Protein AF-A0A9D5EMH1-F1 (afdb_monomer_lite)

Radius of gyration: 30.02 Å; chains: 1; bounding box: 62×90×75 Å

Sequence (198 aa):
MNAMTEPSSETLSRPNTSEREAALEDRIRKLESALAERPVASSDEDAMTDRVIAKLSALAGSGRSAADRVLVLASDDSRYPVPPLPQGAVINPPTQPIDPSQRRWFFTQFWSEIQLAFRMYFDPHYRVSRTTQFAIPGIALLLVFDYFFFSWVSIAFVSPIVERLLAVCLGVLGYKLIVRELGRYRDVLEYLARYGPR

Structure (mmCIF, N/CA/C/O backbone):
data_AF-A0A9D5EMH1-F1
#
_entry.id   AF-A0A9D5EMH1-F1
#
loop_
_atom_site.group_PDB
_atom_site.id
_atom_site.type_symbol
_atom_site.label_atom_id
_atom_site.label_alt_id
_atom_site.label_comp_id
_atom_site.label_asym_id
_atom_site.label_entity_id
_atom_site.label_seq_id
_atom_site.pdbx_PDB_ins_code
_atom_site.Cartn_x
_atom_site.Cartn_y
_atom_site.Cartn_z
_atom_site.occupancy
_atom_site.B_iso_or_equiv
_atom_site.auth_seq_id
_atom_site.auth_comp_id
_atom_site.auth_asym_id
_atom_site.auth_atom_id
_atom_site.pdbx_PDB_model_num
ATOM 1 N N . MET A 1 1 ? -0.012 -67.248 47.797 1.00 44.75 1 MET A N 1
ATOM 2 C CA . MET A 1 1 ? -0.199 -67.523 46.357 1.00 44.75 1 MET A CA 1
ATOM 3 C C . MET A 1 1 ?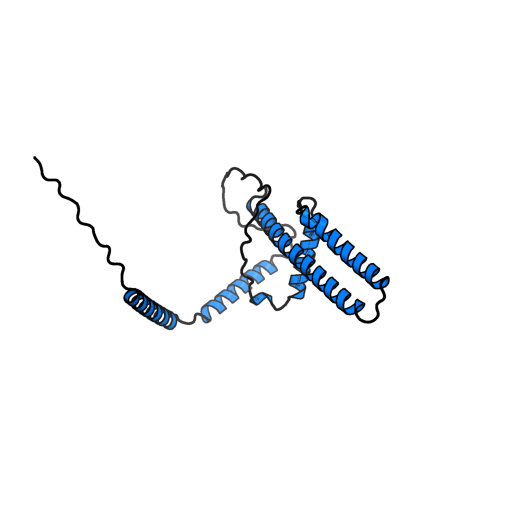 -1.577 -66.998 45.981 1.00 44.75 1 MET A C 1
ATOM 5 O O . MET A 1 1 ? -2.541 -67.725 46.144 1.00 44.75 1 MET A O 1
ATOM 9 N N . ASN A 1 2 ? -1.674 -65.722 45.592 1.00 48.62 2 ASN A N 1
ATOM 10 C CA . ASN A 1 2 ? -2.925 -65.095 45.155 1.00 48.62 2 ASN A CA 1
ATOM 11 C C . ASN A 1 2 ? -2.777 -64.691 43.689 1.00 48.62 2 ASN A C 1
ATOM 13 O O . ASN A 1 2 ? -1.753 -64.129 43.304 1.00 48.62 2 ASN A O 1
ATOM 17 N N . ALA A 1 3 ? -3.780 -65.067 42.900 1.00 54.62 3 ALA A N 1
ATOM 18 C CA . ALA A 1 3 ? -3.822 -64.961 41.454 1.00 54.62 3 ALA A CA 1
ATOM 19 C C . ALA A 1 3 ? -3.858 -63.498 40.986 1.00 54.62 3 ALA A C 1
ATOM 21 O O . ALA A 1 3 ? -4.637 -62.687 41.482 1.00 54.62 3 ALA A O 1
ATOM 22 N N . MET A 1 4 ? -2.990 -63.204 40.023 1.00 59.22 4 MET A N 1
ATOM 23 C CA . MET A 1 4 ? -2.871 -61.953 39.287 1.00 59.22 4 MET A CA 1
ATOM 24 C C . MET A 1 4 ? -3.861 -62.011 38.115 1.00 59.22 4 MET A C 1
ATOM 26 O O . MET A 1 4 ? -3.632 -62.741 37.154 1.00 59.22 4 MET A O 1
ATOM 30 N N . THR A 1 5 ? -4.989 -61.313 38.218 1.00 63.28 5 THR A N 1
ATOM 31 C CA . THR A 1 5 ? -5.968 -61.170 37.131 1.00 63.28 5 THR A CA 1
ATOM 32 C C . THR A 1 5 ? -5.576 -59.976 36.263 1.00 63.28 5 THR A C 1
ATOM 34 O O . THR A 1 5 ? -5.617 -58.833 36.716 1.00 63.28 5 THR A O 1
ATOM 37 N N . GLU A 1 6 ? -5.168 -60.246 35.024 1.00 53.56 6 GLU A N 1
ATOM 38 C CA . GLU A 1 6 ? -4.931 -59.231 33.993 1.00 53.56 6 GLU A CA 1
ATOM 39 C C . GLU A 1 6 ? -6.253 -58.567 33.557 1.00 53.56 6 GLU A C 1
ATOM 41 O O . GLU A 1 6 ? -7.249 -59.269 33.357 1.00 53.56 6 GLU A O 1
ATOM 46 N N . PRO A 1 7 ? -6.296 -57.234 33.372 1.00 64.81 7 PRO A N 1
ATOM 47 C CA . PRO A 1 7 ? -7.428 -56.573 32.742 1.00 64.81 7 PRO A CA 1
ATOM 48 C C . PRO A 1 7 ? -7.365 -56.725 31.215 1.00 64.81 7 PRO A C 1
ATOM 50 O O . PRO A 1 7 ? -6.427 -56.276 30.552 1.00 64.81 7 PRO A O 1
ATOM 53 N N . SER A 1 8 ? -8.408 -57.358 30.681 1.00 59.66 8 SER A N 1
ATOM 54 C CA . SER A 1 8 ? -8.708 -57.530 29.263 1.00 59.66 8 SER A CA 1
ATOM 55 C C . SER A 1 8 ? -8.600 -56.229 28.469 1.00 59.66 8 SER A C 1
ATOM 57 O O . SER A 1 8 ? -9.135 -55.187 28.843 1.00 59.66 8 SER A O 1
ATOM 59 N N . SER A 1 9 ? -7.932 -56.321 27.326 1.00 57.16 9 SER A N 1
ATOM 60 C CA . SER A 1 9 ? -7.720 -55.241 26.372 1.00 57.16 9 SER A CA 1
ATOM 61 C C . SER A 1 9 ? -9.027 -54.927 25.628 1.00 57.16 9 SER A C 1
ATOM 63 O O . SER A 1 9 ? -9.401 -55.635 24.692 1.00 57.16 9 SER A O 1
ATOM 65 N N . GLU A 1 10 ? -9.730 -53.864 26.028 1.00 53.84 10 GLU A N 1
ATOM 66 C CA . GLU A 1 10 ? -10.853 -53.293 25.272 1.00 53.84 10 GLU A CA 1
ATOM 67 C C . GLU A 1 10 ? -10.357 -52.799 23.908 1.00 53.84 10 GLU A C 1
ATOM 69 O O . GLU A 1 10 ? -9.747 -51.738 23.755 1.00 53.84 10 GLU A O 1
ATOM 74 N N . THR A 1 11 ? -10.597 -53.614 22.887 1.00 54.59 11 THR A N 1
ATOM 75 C CA . THR A 1 11 ? -10.338 -53.280 21.491 1.00 54.59 11 THR A CA 1
ATOM 76 C C . THR A 1 11 ? -11.425 -52.302 21.048 1.00 54.59 11 THR A C 1
ATOM 78 O O . THR A 1 11 ? -12.513 -52.694 20.631 1.00 54.59 11 THR A O 1
ATOM 81 N N . LEU A 1 12 ? -11.143 -51.007 21.203 1.00 57.28 12 LEU A N 1
ATOM 82 C CA . LEU A 1 12 ? -11.966 -49.892 20.734 1.00 57.28 12 LEU A CA 1
ATOM 83 C C . LEU A 1 12 ? -12.162 -50.029 19.214 1.00 57.28 12 LEU A C 1
ATOM 85 O O . LEU A 1 12 ? -11.307 -49.639 18.416 1.00 57.28 12 LEU A O 1
ATOM 89 N N . SER A 1 13 ? -13.278 -50.648 18.824 1.00 58.50 13 SER A N 1
ATOM 90 C CA . SER A 1 13 ? -13.694 -50.810 17.432 1.00 58.50 13 SER A CA 1
ATOM 91 C C . SER A 1 13 ? -13.866 -49.429 16.819 1.00 58.50 13 SER A C 1
ATOM 93 O O . SER A 1 13 ? -14.794 -48.684 17.128 1.00 58.50 13 SER A O 1
ATOM 95 N N . ARG A 1 14 ? -12.897 -49.056 15.987 1.00 62.50 14 ARG A N 1
ATOM 96 C CA . ARG A 1 14 ? -12.904 -47.816 15.222 1.00 62.50 14 ARG A CA 1
ATOM 97 C C . ARG A 1 14 ? -14.092 -47.916 14.250 1.00 62.50 14 ARG A C 1
ATOM 99 O O . ARG A 1 14 ? -14.083 -48.838 13.439 1.00 62.50 14 ARG A O 1
ATOM 106 N N . PRO A 1 15 ? -15.107 -47.038 14.332 1.00 66.19 15 PRO A N 1
ATOM 107 C CA . PRO A 1 15 ? -16.272 -47.127 13.456 1.00 66.19 15 PRO A CA 1
ATOM 108 C C . PRO A 1 15 ? -15.816 -47.034 12.001 1.00 66.19 15 PRO A C 1
ATOM 110 O O . PRO A 1 15 ? -14.984 -46.178 11.665 1.00 66.19 15 PRO A O 1
ATOM 113 N N . ASN A 1 16 ? -16.318 -47.954 11.177 1.00 80.00 16 ASN A N 1
ATOM 114 C CA . ASN A 1 16 ? -15.930 -48.094 9.778 1.00 80.00 16 ASN A CA 1
ATOM 115 C C . ASN A 1 16 ? -16.198 -46.777 9.038 1.00 80.00 16 ASN A C 1
ATOM 117 O O . ASN A 1 16 ? -17.179 -46.082 9.299 1.00 80.00 16 ASN A O 1
ATOM 121 N N . THR A 1 17 ? -15.309 -46.398 8.120 1.00 80.25 17 THR A N 1
ATOM 122 C CA . THR A 1 17 ? -15.411 -45.130 7.375 1.00 80.25 17 THR A CA 1
ATOM 123 C C . THR A 1 17 ? -16.740 -44.999 6.627 1.00 80.25 17 THR A C 1
ATOM 125 O O . THR A 1 17 ? -17.282 -43.901 6.561 1.00 80.25 17 THR A O 1
ATOM 128 N N . SER A 1 18 ? -17.316 -46.121 6.190 1.00 80.44 18 SER A N 1
ATOM 129 C CA . SER A 1 18 ? -18.635 -46.198 5.555 1.00 80.44 18 SER A CA 1
ATOM 130 C C . SER A 1 18 ? -19.790 -45.761 6.465 1.00 80.44 18 SER A C 1
ATOM 132 O O . SER A 1 18 ? -20.723 -45.111 6.008 1.00 80.44 18 SER A O 1
ATOM 134 N N . GLU A 1 19 ? -19.733 -46.054 7.768 1.00 85.44 19 GLU A N 1
ATOM 135 C CA . GLU A 1 19 ? -20.771 -45.631 8.722 1.00 85.44 19 GLU A CA 1
ATOM 136 C C . GLU A 1 19 ? -20.721 -44.120 8.970 1.00 85.44 19 GLU A C 1
ATOM 138 O O . GLU A 1 19 ? -21.747 -43.473 9.181 1.00 85.44 19 GLU A O 1
ATOM 143 N N . ARG A 1 20 ? -19.519 -43.535 8.913 1.00 82.94 20 ARG A N 1
ATOM 144 C CA . ARG A 1 20 ? -19.334 -42.083 9.035 1.00 82.94 20 ARG A CA 1
ATOM 145 C C . ARG A 1 20 ? -19.848 -41.344 7.807 1.00 82.94 20 ARG A C 1
ATOM 147 O O . ARG A 1 20 ? -20.424 -40.272 7.965 1.00 82.94 20 ARG A O 1
ATOM 154 N N . GLU A 1 21 ? -19.643 -41.907 6.622 1.00 89.88 21 GLU A N 1
ATOM 155 C CA . GLU A 1 21 ? -20.165 -41.362 5.367 1.00 89.88 21 GLU A CA 1
ATOM 156 C C . GLU A 1 21 ? -21.697 -41.374 5.369 1.00 89.88 21 GLU A C 1
ATOM 158 O O . GLU A 1 21 ? -22.305 -40.320 5.192 1.00 89.88 21 GLU A O 1
ATOM 163 N N . ALA A 1 22 ? -22.320 -42.499 5.738 1.00 91.88 22 ALA A N 1
ATOM 164 C CA . ALA A 1 22 ? -23.777 -42.587 5.866 1.00 91.88 22 ALA A CA 1
ATOM 165 C C . ALA A 1 22 ? -24.345 -41.582 6.894 1.00 91.88 22 ALA A C 1
ATOM 167 O O . ALA A 1 22 ? -25.328 -40.890 6.630 1.00 91.88 22 ALA A O 1
ATOM 168 N N . ALA A 1 23 ? -23.685 -41.418 8.047 1.00 89.81 23 ALA A N 1
ATOM 169 C CA . ALA A 1 23 ? -24.108 -40.453 9.065 1.00 89.81 23 ALA A CA 1
ATOM 170 C C . ALA A 1 23 ? -23.974 -38.982 8.615 1.00 89.81 23 ALA A C 1
ATOM 172 O O . ALA A 1 23 ? -24.688 -38.105 9.117 1.00 89.81 23 ALA A O 1
ATOM 173 N N . LEU A 1 24 ? -23.045 -38.684 7.701 1.00 89.12 24 LEU A N 1
ATOM 174 C CA . LEU A 1 24 ? -22.894 -37.354 7.111 1.00 89.12 24 LEU A CA 1
ATOM 175 C C . LEU A 1 24 ? -23.974 -37.086 6.063 1.00 89.12 24 LEU A C 1
ATOM 177 O O . LEU A 1 24 ? -24.535 -35.992 6.066 1.00 89.12 24 LEU A O 1
ATOM 181 N N . GLU A 1 25 ? -24.310 -38.072 5.233 1.00 94.06 25 GLU A N 1
ATOM 182 C CA . GLU A 1 25 ? -25.391 -37.961 4.248 1.00 94.06 25 GLU A CA 1
ATOM 183 C C . GLU A 1 25 ? -26.744 -37.693 4.918 1.00 94.06 25 GLU A C 1
ATOM 185 O O . GLU A 1 25 ? -27.464 -36.775 4.517 1.00 94.06 25 GLU A O 1
ATOM 190 N N . ASP A 1 26 ? -27.046 -38.397 6.012 1.00 94.31 26 ASP A N 1
ATOM 191 C CA . ASP A 1 26 ? -28.266 -38.163 6.792 1.00 94.31 26 ASP A CA 1
ATOM 192 C C . ASP A 1 26 ? -28.304 -36.757 7.406 1.00 94.31 26 ASP A C 1
ATOM 194 O O . ASP A 1 26 ? -29.347 -36.094 7.433 1.00 94.31 26 ASP A O 1
ATOM 198 N N . ARG A 1 27 ? -27.155 -36.257 7.879 1.00 91.94 27 ARG A N 1
ATOM 199 C CA . ARG A 1 27 ? -27.042 -34.888 8.400 1.00 91.94 27 ARG A CA 1
ATOM 200 C C . ARG A 1 27 ? -27.225 -33.841 7.311 1.00 91.94 27 ARG A C 1
ATOM 202 O O . ARG A 1 27 ? -27.895 -32.845 7.570 1.00 91.94 27 ARG A O 1
ATOM 209 N N . ILE A 1 28 ? -26.661 -34.056 6.125 1.00 94.25 28 ILE A N 1
ATOM 210 C CA . ILE A 1 28 ? -26.829 -33.154 4.980 1.00 94.25 28 ILE A CA 1
ATOM 211 C C . ILE A 1 28 ? -28.301 -33.114 4.584 1.00 94.25 28 ILE A C 1
ATOM 213 O O . ILE A 1 28 ? -28.879 -32.033 4.545 1.00 94.25 28 ILE A O 1
ATOM 217 N N . ARG A 1 29 ? -28.944 -34.275 4.426 1.00 94.25 29 ARG A N 1
ATOM 218 C CA . ARG A 1 29 ? -30.362 -34.353 4.058 1.00 94.25 29 ARG A CA 1
ATOM 219 C C . ARG A 1 29 ? -31.266 -33.673 5.095 1.00 94.25 29 ARG A C 1
ATOM 221 O O . ARG A 1 29 ? -32.221 -32.994 4.727 1.00 94.25 29 ARG A O 1
ATOM 228 N N . LYS A 1 30 ? -30.932 -33.781 6.387 1.00 94.31 30 LYS A N 1
ATOM 229 C CA . LYS A 1 30 ? -31.640 -33.081 7.474 1.00 94.31 30 LYS A CA 1
ATOM 230 C C . LYS A 1 30 ? -31.420 -31.563 7.460 1.00 94.31 30 LYS A C 1
ATOM 232 O O . LYS A 1 30 ? -32.321 -30.808 7.817 1.00 94.31 30 LYS A O 1
ATOM 237 N N . LEU A 1 31 ? -30.228 -31.102 7.084 1.00 91.88 31 LEU A N 1
ATOM 238 C CA . LEU A 1 31 ? -29.939 -29.673 6.946 1.00 91.88 31 LEU A CA 1
ATOM 239 C C . LEU A 1 31 ? -30.613 -29.084 5.709 1.00 91.88 31 LEU A C 1
ATOM 241 O O . LEU A 1 31 ? -31.144 -27.983 5.788 1.00 91.88 31 LEU A O 1
ATOM 245 N N . GLU A 1 32 ? -30.653 -29.823 4.603 1.00 92.62 32 GLU A N 1
ATOM 246 C CA . GLU A 1 32 ? -31.377 -29.429 3.395 1.00 92.62 32 GLU A CA 1
ATOM 247 C C . GLU A 1 32 ? -32.880 -29.325 3.658 1.00 92.62 32 GLU A C 1
ATOM 249 O O . GLU A 1 32 ? -33.491 -28.325 3.281 1.00 92.62 32 GLU A O 1
ATOM 254 N N . SER A 1 33 ? -33.471 -30.286 4.379 1.00 94.19 33 SER A N 1
ATOM 255 C CA . SER A 1 33 ? -34.887 -30.207 4.754 1.00 94.19 33 SER A CA 1
ATOM 256 C C . SER A 1 33 ? -35.166 -29.031 5.695 1.00 94.19 33 SER A C 1
ATOM 258 O O . SER A 1 33 ? -36.128 -28.297 5.488 1.00 94.19 33 SER A O 1
ATOM 260 N N . ALA A 1 34 ? -34.297 -28.793 6.684 1.00 86.00 34 ALA A N 1
ATOM 261 C CA . ALA A 1 34 ? -34.427 -27.652 7.593 1.00 86.00 34 ALA A CA 1
ATOM 262 C C . ALA A 1 34 ? -34.226 -26.299 6.884 1.00 86.00 34 ALA A C 1
ATOM 264 O O . ALA A 1 34 ? -34.812 -25.295 7.287 1.00 86.00 34 ALA A O 1
ATOM 265 N N . LEU A 1 35 ? -33.406 -26.256 5.829 1.00 83.69 35 LEU A N 1
ATOM 266 C CA . LEU A 1 35 ? -33.197 -25.058 5.019 1.00 83.69 35 LEU A CA 1
ATOM 267 C C . LEU A 1 35 ? -34.387 -24.794 4.089 1.00 83.69 35 LEU A C 1
ATOM 269 O O . LEU A 1 35 ? -34.768 -23.640 3.924 1.00 83.69 35 LEU A O 1
ATOM 273 N N . ALA A 1 36 ? -34.992 -25.843 3.526 1.00 87.94 36 ALA A N 1
ATOM 274 C CA . ALA A 1 36 ? -36.193 -25.737 2.699 1.00 87.94 36 ALA A CA 1
ATOM 275 C C . ALA A 1 36 ? -37.426 -25.288 3.504 1.00 87.94 36 ALA A C 1
ATOM 277 O O . ALA A 1 36 ? -38.265 -24.555 2.987 1.00 87.94 36 ALA A O 1
ATOM 278 N N . GLU A 1 37 ? -37.521 -25.688 4.775 1.00 84.69 37 GLU A N 1
ATOM 279 C CA . GLU A 1 37 ? -38.581 -25.237 5.686 1.00 84.69 37 GLU A CA 1
ATOM 280 C C . GLU A 1 37 ? -38.352 -23.830 6.242 1.00 84.69 37 GLU A C 1
ATOM 282 O O . GLU A 1 37 ? -39.276 -23.248 6.809 1.00 84.69 37 GLU A O 1
ATOM 287 N N . ARG A 1 38 ? -37.152 -23.252 6.089 1.00 66.06 38 ARG A N 1
ATOM 288 C CA . ARG A 1 38 ? -36.885 -21.886 6.538 1.00 66.06 38 ARG A CA 1
ATOM 289 C C . ARG A 1 38 ? -37.563 -20.913 5.562 1.00 66.06 38 ARG A C 1
ATOM 291 O O . ARG A 1 38 ? -37.081 -20.767 4.439 1.00 66.06 38 ARG A O 1
ATOM 298 N N . PRO A 1 39 ? -38.652 -20.221 5.953 1.00 68.50 39 PRO A N 1
ATOM 299 C CA . PRO A 1 39 ? -39.273 -19.236 5.080 1.00 68.50 39 PRO A CA 1
ATOM 300 C C . PRO A 1 39 ? -38.240 -18.157 4.741 1.00 68.50 39 PRO A C 1
ATOM 302 O O . PRO A 1 39 ? -37.553 -17.644 5.627 1.00 68.50 39 PRO A O 1
ATOM 305 N N . VAL A 1 40 ? -38.103 -17.850 3.449 1.00 60.38 40 VAL A N 1
ATOM 306 C CA . VAL A 1 40 ? -37.223 -16.792 2.941 1.00 60.38 40 VAL A CA 1
ATOM 307 C C . VAL A 1 40 ? -37.686 -15.476 3.565 1.00 60.38 40 VAL A C 1
ATOM 309 O O . VAL A 1 40 ? -38.711 -14.919 3.181 1.00 60.38 40 VAL A O 1
ATOM 312 N N . ALA A 1 41 ? -36.960 -15.016 4.582 1.00 57.38 41 ALA A N 1
ATOM 313 C CA . ALA A 1 41 ? -37.289 -13.860 5.411 1.00 57.38 41 ALA A CA 1
ATOM 314 C C . ALA A 1 41 ? -37.019 -12.520 4.698 1.00 57.38 41 ALA A C 1
ATOM 316 O O . ALA A 1 41 ? -36.520 -11.582 5.310 1.00 57.38 41 ALA A O 1
ATOM 317 N N . SER A 1 42 ? -37.353 -12.406 3.410 1.00 58.28 42 SER A N 1
ATOM 318 C CA . SER A 1 42 ? -37.152 -11.166 2.649 1.00 58.28 42 SER A CA 1
ATOM 319 C C . SER A 1 42 ? -38.003 -10.012 3.192 1.00 58.28 42 SER A C 1
ATOM 321 O O . SER A 1 42 ? -37.592 -8.864 3.130 1.00 58.28 42 SER A O 1
ATOM 323 N N . SER A 1 43 ? -39.161 -10.307 3.794 1.00 59.44 43 SER A N 1
ATOM 324 C CA . SER A 1 43 ? -40.052 -9.275 4.348 1.00 59.44 43 SER A CA 1
ATOM 325 C C . SER A 1 43 ? -39.563 -8.662 5.666 1.00 59.44 43 SER A C 1
ATOM 327 O O . SER A 1 43 ? -40.021 -7.575 6.016 1.00 59.44 43 SER A O 1
ATOM 329 N N . ASP A 1 44 ? -38.696 -9.344 6.419 1.00 65.75 44 ASP A N 1
ATOM 330 C CA . ASP A 1 44 ? -38.203 -8.837 7.711 1.00 65.75 44 ASP A CA 1
ATOM 331 C C . ASP A 1 44 ? -36.920 -8.008 7.523 1.00 65.75 44 ASP A C 1
ATOM 333 O O . ASP A 1 44 ? -36.675 -7.040 8.246 1.00 65.75 44 ASP A O 1
ATOM 337 N N . GLU A 1 45 ? -36.142 -8.320 6.481 1.00 71.88 45 GLU A N 1
ATOM 338 C CA . GLU A 1 45 ? -34.981 -7.526 6.072 1.00 71.88 45 GLU A CA 1
ATOM 339 C C . GLU A 1 45 ? -35.393 -6.122 5.615 1.00 71.88 45 GLU A C 1
ATOM 341 O O . GLU A 1 45 ? -34.806 -5.144 6.082 1.00 71.88 45 GLU A O 1
ATOM 346 N N . ASP A 1 46 ? -36.456 -6.000 4.812 1.00 75.75 46 ASP A N 1
ATOM 347 C CA . ASP A 1 46 ? -36.969 -4.700 4.362 1.00 75.75 46 ASP A CA 1
ATOM 348 C C . ASP A 1 46 ? -37.403 -3.829 5.560 1.00 75.75 46 ASP A C 1
ATOM 350 O O . ASP A 1 46 ? -36.963 -2.685 5.711 1.00 75.75 46 ASP A O 1
ATOM 354 N N . ALA A 1 47 ? -38.147 -4.401 6.512 1.00 77.12 47 ALA A N 1
ATOM 355 C CA . ALA A 1 47 ? -38.569 -3.696 7.725 1.00 77.12 47 ALA A CA 1
ATOM 356 C C . ALA A 1 47 ? -37.385 -3.288 8.628 1.00 77.12 47 ALA A C 1
ATOM 358 O O . ALA A 1 47 ? -37.422 -2.255 9.314 1.00 77.12 47 ALA A O 1
ATOM 359 N N . MET A 1 48 ? -36.313 -4.084 8.639 1.00 73.56 48 MET A N 1
ATOM 360 C CA . MET A 1 48 ? -35.088 -3.766 9.366 1.00 73.56 48 MET A CA 1
ATOM 361 C C . MET A 1 48 ? -34.298 -2.652 8.672 1.00 73.56 48 MET A C 1
ATOM 363 O O . MET A 1 48 ? -33.811 -1.745 9.355 1.00 73.56 48 MET A O 1
ATOM 367 N N . THR A 1 49 ? -34.224 -2.662 7.337 1.00 82.00 49 THR A N 1
ATOM 368 C CA . THR A 1 49 ? -33.584 -1.585 6.570 1.00 82.00 49 THR A CA 1
ATOM 369 C C . THR A 1 49 ? -34.295 -0.255 6.770 1.00 82.00 49 THR A C 1
ATOM 371 O O . THR A 1 49 ? -33.628 0.739 7.065 1.00 82.00 49 THR A O 1
ATOM 374 N N . ASP A 1 50 ? -35.627 -0.241 6.770 1.00 84.44 50 ASP A N 1
ATOM 375 C CA . ASP A 1 50 ? -36.408 0.969 7.023 1.00 84.44 50 ASP A CA 1
ATOM 376 C C . ASP A 1 50 ? -36.162 1.531 8.429 1.00 84.44 50 ASP A C 1
ATOM 378 O O . ASP A 1 50 ? -35.997 2.741 8.603 1.00 84.44 50 ASP A O 1
ATOM 382 N N . ARG A 1 51 ? -36.033 0.672 9.451 1.00 80.94 51 ARG A N 1
ATOM 383 C CA . ARG A 1 51 ? -35.666 1.113 10.811 1.00 80.94 51 ARG A CA 1
ATOM 384 C C . ARG A 1 51 ? -34.260 1.693 10.891 1.00 80.94 51 ARG A C 1
ATOM 386 O O . ARG A 1 51 ? -34.047 2.653 11.634 1.00 80.94 51 ARG A O 1
ATOM 393 N N . VAL A 1 52 ? -33.298 1.120 10.170 1.00 80.56 52 VAL A N 1
ATOM 394 C CA . VAL A 1 52 ? -31.917 1.622 10.149 1.00 80.56 52 VAL A CA 1
ATOM 395 C C . VAL A 1 52 ? -31.854 2.961 9.422 1.00 80.56 52 VAL A C 1
ATOM 397 O O . VAL A 1 52 ? -31.255 3.900 9.943 1.00 80.56 52 VAL A O 1
ATOM 400 N N . ILE A 1 53 ? -32.536 3.090 8.283 1.00 86.56 53 ILE A N 1
ATOM 401 C CA . ILE A 1 53 ? -32.632 4.345 7.531 1.00 86.56 53 ILE A CA 1
ATOM 402 C C . ILE A 1 53 ? -33.323 5.419 8.377 1.00 86.56 53 ILE A C 1
ATOM 404 O O . ILE A 1 53 ? -32.818 6.538 8.462 1.00 86.56 53 ILE A O 1
ATOM 408 N N . ALA A 1 54 ? -34.414 5.081 9.069 1.00 86.62 54 ALA A N 1
ATOM 409 C CA . ALA A 1 54 ? -35.107 5.993 9.979 1.00 86.62 54 ALA A CA 1
ATOM 410 C C . ALA A 1 54 ? -34.227 6.427 11.166 1.00 86.62 54 ALA A C 1
ATOM 412 O O . ALA A 1 54 ? -34.237 7.594 11.556 1.00 86.62 54 ALA A O 1
ATOM 413 N N . LYS A 1 55 ? -33.415 5.522 11.730 1.00 79.25 55 LYS A N 1
ATOM 414 C CA . LYS A 1 55 ? -32.446 5.887 12.776 1.00 79.25 55 LYS A CA 1
ATOM 415 C C . LYS A 1 55 ? -31.335 6.785 12.240 1.00 79.25 55 LYS A C 1
ATOM 417 O O . LYS A 1 55 ? -30.982 7.757 12.900 1.00 79.25 55 LYS A O 1
ATOM 422 N N . LEU A 1 56 ? -30.786 6.482 11.066 1.00 80.12 56 LEU A N 1
ATOM 423 C CA . LEU A 1 56 ? -29.712 7.270 10.461 1.00 80.12 56 LEU A CA 1
ATOM 424 C C . LEU A 1 56 ? -30.190 8.666 10.058 1.00 80.12 56 LEU A C 1
ATOM 426 O O . LEU A 1 56 ? -29.470 9.634 10.285 1.00 80.12 56 LEU A O 1
ATOM 430 N N . SER A 1 57 ? -31.406 8.795 9.525 1.00 77.00 57 SER A N 1
ATOM 431 C CA . SER A 1 57 ? -31.994 10.095 9.191 1.00 77.00 57 SER A CA 1
ATOM 432 C C . SER A 1 57 ? -32.315 10.917 10.443 1.00 77.00 57 SER A C 1
ATOM 434 O O . SER A 1 57 ? -32.037 12.117 10.463 1.00 77.00 57 SER A O 1
ATOM 436 N N . ALA A 1 58 ? -32.783 10.278 11.521 1.00 77.25 58 ALA A N 1
ATOM 437 C CA . ALA A 1 58 ? -32.958 10.931 12.818 1.00 77.25 58 ALA A CA 1
ATOM 438 C C . ALA A 1 58 ? -31.620 11.418 13.411 1.00 77.25 58 ALA A C 1
ATOM 440 O O . ALA A 1 58 ? -31.532 12.551 13.881 1.00 77.25 58 ALA A O 1
ATOM 441 N N . LEU A 1 59 ? -30.554 10.612 13.330 1.00 70.94 59 LEU A N 1
ATOM 442 C CA . LEU A 1 59 ? -29.213 11.006 13.783 1.00 70.94 59 LEU A CA 1
ATOM 443 C C . LEU A 1 59 ? -28.584 12.103 12.907 1.00 70.94 59 LEU A C 1
ATOM 445 O O . LEU A 1 59 ? -27.937 13.008 13.432 1.00 70.94 59 LEU A O 1
ATOM 449 N N . ALA A 1 60 ? -28.792 12.060 11.590 1.00 71.31 60 ALA A N 1
ATOM 450 C CA . ALA A 1 60 ? -28.278 13.067 10.663 1.00 71.31 60 ALA A CA 1
ATOM 451 C C . ALA A 1 60 ? -28.987 14.424 10.823 1.00 71.31 60 ALA A C 1
ATOM 453 O O . ALA A 1 60 ? -28.342 15.470 10.723 1.00 71.31 60 ALA A O 1
ATOM 454 N N . GLY A 1 61 ? -30.290 14.424 11.131 1.00 57.81 61 GLY A N 1
ATOM 455 C CA . GLY A 1 61 ? -31.063 15.638 11.416 1.00 57.81 61 GLY A CA 1
ATOM 456 C C . GLY A 1 61 ? -30.621 16.366 12.691 1.00 57.81 61 GLY A C 1
ATOM 457 O O . GLY A 1 61 ? -30.686 17.592 12.754 1.00 57.81 61 GLY A O 1
ATOM 458 N N . SER A 1 62 ? -30.096 15.641 13.683 1.00 55.97 62 SER A N 1
ATOM 459 C CA . SER A 1 62 ? -29.567 16.222 14.927 1.00 55.97 62 SER A CA 1
ATOM 460 C C . SER A 1 62 ? -28.108 16.708 14.834 1.00 55.97 62 SER A C 1
ATOM 462 O O . SER A 1 62 ? -27.608 17.321 15.775 1.00 55.97 62 SER A O 1
ATOM 464 N N . GLY A 1 63 ? -27.413 16.475 13.714 1.00 48.16 63 GLY A N 1
ATOM 465 C CA . GLY A 1 63 ? -25.954 16.607 13.602 1.00 48.16 63 GLY A CA 1
ATOM 466 C C . GLY A 1 63 ? -25.397 17.914 13.027 1.00 48.16 63 GLY A C 1
ATOM 467 O O . GLY A 1 63 ? -24.216 17.951 12.693 1.00 48.16 63 GLY A O 1
ATOM 468 N N . ARG A 1 64 ? -26.187 18.988 12.877 1.00 46.19 64 ARG A N 1
ATOM 469 C CA . ARG A 1 64 ? -25.691 20.256 12.288 1.00 46.19 64 ARG A CA 1
ATOM 470 C C . ARG A 1 64 ? -25.387 21.376 13.289 1.00 46.19 64 ARG A C 1
ATOM 472 O O . ARG A 1 64 ? -25.001 22.456 12.862 1.00 46.19 64 ARG A O 1
ATOM 479 N N . SER A 1 65 ? -25.500 21.118 14.597 1.00 45.16 65 SER A N 1
ATOM 480 C CA . SER A 1 65 ? -25.213 22.114 15.649 1.00 45.16 65 SER A CA 1
ATOM 481 C C . SER A 1 65 ? -24.211 21.655 16.723 1.00 45.16 65 SER A C 1
ATOM 483 O O . SER A 1 65 ? -24.124 22.278 17.779 1.00 45.16 65 SER A O 1
ATOM 485 N N . ALA A 1 66 ? -23.440 20.593 16.479 1.00 44.88 66 ALA A N 1
ATOM 486 C CA . ALA A 1 66 ? -22.397 20.147 17.400 1.00 44.88 66 ALA A CA 1
ATOM 487 C C . ALA A 1 66 ? -21.248 19.493 16.625 1.00 44.88 66 ALA A C 1
ATOM 489 O O . ALA A 1 66 ? -21.141 18.272 16.529 1.00 44.88 66 ALA A O 1
ATOM 490 N N . ALA A 1 67 ? -20.359 20.322 16.079 1.00 43.78 67 ALA A N 1
ATOM 491 C CA . ALA A 1 67 ? -18.959 19.928 16.096 1.00 43.78 67 ALA A CA 1
ATOM 492 C C . ALA A 1 67 ? -18.615 19.576 17.557 1.00 43.78 67 ALA A C 1
ATOM 494 O O . ALA A 1 67 ? -19.003 20.327 18.449 1.00 43.78 67 ALA A O 1
ATOM 495 N N . ASP A 1 68 ? -17.933 18.451 17.783 1.00 43.94 68 ASP A N 1
ATOM 496 C CA . ASP A 1 68 ? -17.288 18.093 19.060 1.00 43.94 68 ASP A CA 1
ATOM 497 C C . ASP A 1 68 ? -18.003 17.155 20.063 1.00 43.94 68 ASP A C 1
ATOM 499 O O . ASP A 1 68 ? -17.694 17.182 21.250 1.00 43.94 68 ASP A O 1
ATOM 503 N N . ARG A 1 69 ? -18.899 16.241 19.649 1.00 37.84 69 ARG A N 1
ATOM 504 C CA . ARG A 1 69 ? -19.269 15.103 20.530 1.00 37.84 69 ARG A CA 1
ATOM 505 C C . ARG A 1 69 ? -19.386 13.763 19.812 1.00 37.84 69 ARG A C 1
ATOM 507 O O . ARG A 1 69 ? -20.439 13.369 19.321 1.00 37.84 69 ARG A O 1
ATOM 514 N N . VAL A 1 70 ? -18.280 13.027 19.855 1.00 44.91 70 VAL A N 1
ATOM 515 C CA . VAL A 1 70 ? -18.219 11.572 19.694 1.00 44.91 70 VAL A CA 1
ATOM 516 C C . VAL A 1 70 ? -18.923 10.935 20.901 1.00 44.91 70 VAL A C 1
ATOM 518 O O . VAL A 1 70 ? -18.356 10.814 21.983 1.00 44.91 70 VAL A O 1
ATOM 521 N N . LEU A 1 71 ? -20.196 10.574 20.736 1.00 40.06 71 LEU A N 1
ATOM 522 C CA . LEU A 1 71 ? -20.961 9.800 21.718 1.00 40.06 71 LEU A CA 1
ATOM 523 C C . LEU A 1 71 ? -20.598 8.315 21.586 1.00 40.06 71 LEU A C 1
ATOM 525 O O . LEU A 1 71 ? -21.229 7.559 20.852 1.00 40.06 71 LEU A O 1
ATOM 529 N N . VAL A 1 72 ? -19.557 7.907 22.311 1.00 42.56 72 VAL A N 1
ATOM 530 C CA . VAL A 1 72 ? -19.299 6.503 22.648 1.00 42.56 72 VAL A CA 1
ATOM 531 C C . VAL A 1 72 ? -20.191 6.158 23.835 1.00 42.56 72 VAL A C 1
ATOM 533 O O . VAL A 1 72 ? -20.068 6.755 24.904 1.00 42.56 72 VAL A O 1
ATOM 536 N N . LEU A 1 73 ? -21.110 5.213 23.627 1.00 43.00 73 LEU A N 1
ATOM 537 C CA . LEU A 1 73 ? -21.898 4.588 24.686 1.00 43.00 73 LEU A CA 1
ATOM 538 C C . LEU A 1 73 ? -20.951 4.097 25.786 1.00 43.00 73 LEU A C 1
ATOM 540 O O . LEU A 1 73 ? -20.122 3.214 25.568 1.00 43.00 73 LEU A O 1
ATOM 544 N N . ALA A 1 74 ? -21.067 4.716 26.958 1.00 43.22 74 ALA A N 1
ATOM 545 C CA . ALA A 1 74 ? -20.386 4.307 28.168 1.00 43.22 74 ALA A CA 1
ATOM 546 C C . ALA A 1 74 ? -20.806 2.873 28.514 1.00 43.22 74 ALA A C 1
ATOM 548 O O . ALA A 1 74 ? -21.954 2.623 28.871 1.00 43.22 74 ALA A O 1
ATOM 549 N N . SER A 1 75 ? -19.873 1.935 28.368 1.00 45.16 75 SER A N 1
ATOM 550 C CA . SER A 1 75 ? -19.875 0.706 29.152 1.00 45.16 75 SER A CA 1
ATOM 551 C C . SER A 1 75 ? -18.937 0.906 30.331 1.00 45.16 75 SER A C 1
ATOM 553 O O . SER A 1 75 ? -17.880 1.531 30.212 1.00 45.16 75 SER A O 1
ATOM 555 N N . ASP A 1 76 ? -19.444 0.445 31.457 1.00 41.66 76 ASP A N 1
ATOM 556 C CA . ASP A 1 76 ? -19.050 0.737 32.818 1.00 41.66 76 ASP A CA 1
ATOM 557 C C . ASP A 1 76 ? -17.689 0.142 33.207 1.00 41.66 76 ASP A C 1
ATOM 559 O O . ASP A 1 76 ? -17.219 -0.842 32.635 1.00 41.66 76 ASP A O 1
ATOM 563 N N . ASP A 1 77 ? -17.100 0.803 34.196 1.00 49.00 77 ASP A N 1
ATOM 564 C CA . ASP A 1 77 ? -16.118 0.357 35.182 1.00 49.00 77 ASP A CA 1
ATOM 565 C C . ASP A 1 77 ? -15.331 -0.946 34.914 1.00 49.00 77 ASP A C 1
ATOM 567 O O . ASP A 1 77 ? -15.811 -2.064 35.102 1.00 49.00 77 ASP A O 1
ATOM 571 N N . SER A 1 78 ? -14.038 -0.817 34.600 1.00 42.06 78 SER A N 1
ATOM 572 C CA . SER A 1 78 ? -13.068 -1.812 35.060 1.00 42.06 78 SER A CA 1
ATOM 573 C C . SER A 1 78 ? -11.648 -1.252 35.147 1.00 42.06 78 SER A C 1
ATOM 575 O O . SER A 1 78 ? -10.959 -0.982 34.164 1.00 42.06 78 SER A O 1
ATOM 577 N N . ARG A 1 79 ? -11.204 -1.115 36.399 1.00 43.38 79 ARG A N 1
ATOM 578 C CA . ARG A 1 79 ? -9.813 -0.970 36.837 1.00 43.38 79 ARG A CA 1
ATOM 579 C C . ARG A 1 79 ? -9.003 -2.202 36.416 1.00 43.38 79 ARG A C 1
ATOM 581 O O . ARG A 1 79 ? -8.715 -3.064 37.241 1.00 43.38 79 ARG A O 1
ATOM 588 N N . TYR A 1 80 ? -8.646 -2.306 35.143 1.00 50.91 80 TYR A N 1
ATOM 589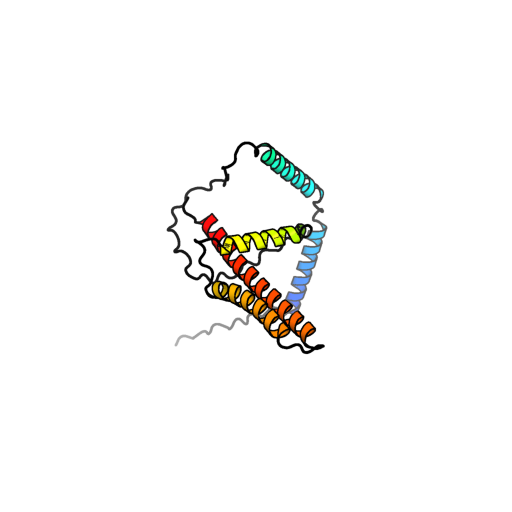 C CA . TYR A 1 80 ? -7.635 -3.262 34.703 1.00 50.91 80 TYR A CA 1
ATOM 590 C C . TYR A 1 80 ? -6.262 -2.586 34.678 1.00 50.91 80 TYR A C 1
ATOM 592 O O . TYR A 1 80 ? -6.152 -1.438 34.239 1.00 50.91 80 TYR A O 1
ATOM 600 N N . PRO A 1 81 ? -5.205 -3.266 35.162 1.00 53.94 81 PRO A N 1
ATOM 601 C CA . PRO A 1 81 ? -3.850 -2.767 35.018 1.00 53.94 81 PRO A CA 1
ATOM 602 C C . PRO A 1 81 ? -3.567 -2.621 33.524 1.00 53.94 81 PRO A C 1
ATOM 604 O O . PRO A 1 81 ? -3.747 -3.571 32.762 1.00 53.94 81 PRO A O 1
ATOM 607 N N . VAL A 1 82 ? -3.178 -1.411 33.122 1.00 57.38 82 VAL A N 1
ATOM 608 C CA . VAL A 1 82 ? -2.805 -1.067 31.748 1.00 57.38 82 VAL A CA 1
ATOM 609 C C . VAL A 1 82 ? -1.816 -2.125 31.247 1.00 57.38 82 VAL A C 1
ATOM 611 O O . VAL A 1 82 ? -0.718 -2.220 31.806 1.00 57.38 82 VAL A O 1
ATOM 614 N N . PRO A 1 83 ? -2.179 -2.958 30.254 1.00 65.75 83 PRO A N 1
ATOM 615 C CA . PRO A 1 83 ? -1.233 -3.914 29.709 1.00 65.75 83 PRO A CA 1
ATOM 616 C C . PRO A 1 83 ? -0.066 -3.135 29.087 1.00 65.75 83 PRO A C 1
ATOM 618 O O . PRO A 1 83 ? -0.281 -2.069 28.497 1.00 65.75 83 PRO A O 1
ATOM 621 N N . PRO A 1 84 ? 1.180 -3.615 29.244 1.00 64.50 84 PRO A N 1
ATOM 622 C CA . PRO A 1 84 ? 2.343 -2.933 28.699 1.00 64.50 84 PRO A CA 1
ATOM 623 C C . PRO A 1 84 ? 2.147 -2.722 27.197 1.00 64.50 84 PRO A C 1
ATOM 625 O O . PRO A 1 84 ? 1.764 -3.656 26.488 1.00 64.50 84 PRO A O 1
ATOM 628 N N . LEU A 1 85 ? 2.394 -1.490 26.728 1.00 58.12 85 LEU A N 1
ATOM 629 C CA . LEU A 1 85 ? 2.332 -1.148 25.308 1.00 58.12 85 LEU A CA 1
ATOM 630 C C . LEU A 1 85 ? 3.088 -2.222 24.516 1.00 58.12 85 LEU A C 1
ATOM 632 O O . LEU A 1 85 ? 4.259 -2.459 24.831 1.00 58.12 85 LEU A O 1
ATOM 636 N N . PRO A 1 86 ? 2.460 -2.873 23.523 1.00 56.00 86 PRO A N 1
ATOM 637 C CA . PRO A 1 86 ? 3.093 -3.951 22.784 1.00 56.00 86 PRO A CA 1
ATOM 638 C C . PRO A 1 86 ? 4.312 -3.429 22.011 1.00 56.00 86 PRO A C 1
ATOM 640 O O . PRO A 1 86 ? 4.218 -2.965 20.873 1.00 56.00 86 PRO A O 1
ATOM 643 N N . GLN A 1 87 ? 5.487 -3.492 22.635 1.00 47.09 87 GLN A N 1
ATOM 644 C CA . GLN A 1 87 ? 6.763 -3.226 21.989 1.00 47.09 87 GLN A CA 1
ATOM 645 C C . GLN A 1 87 ? 7.034 -4.359 21.003 1.00 47.09 87 GLN A C 1
ATOM 647 O O . GLN A 1 87 ? 7.446 -5.452 21.377 1.00 47.09 87 GLN A O 1
ATOM 652 N N . GLY A 1 88 ? 6.776 -4.085 19.724 1.00 52.75 88 GLY A N 1
ATOM 653 C CA . GLY A 1 88 ? 7.116 -4.991 18.630 1.00 52.75 88 GLY A CA 1
ATOM 654 C C . GLY A 1 88 ? 6.092 -6.088 18.354 1.00 52.75 88 GLY A C 1
ATOM 655 O O . GLY A 1 88 ? 6.492 -7.148 17.877 1.00 52.75 88 GLY A O 1
ATOM 656 N N . ALA A 1 89 ? 4.797 -5.865 18.615 1.00 42.53 89 ALA A N 1
ATOM 657 C CA . ALA A 1 89 ? 3.788 -6.864 18.277 1.00 42.53 89 ALA A CA 1
ATOM 658 C C . ALA A 1 89 ? 3.789 -7.165 16.770 1.00 42.53 89 ALA A C 1
ATOM 660 O O . ALA A 1 89 ? 3.344 -6.386 15.925 1.00 42.53 89 ALA A O 1
ATOM 661 N N . VAL A 1 90 ? 4.301 -8.353 16.460 1.00 49.69 90 VAL A N 1
ATOM 662 C CA . VAL A 1 90 ? 3.971 -9.128 15.272 1.00 49.69 90 VAL A CA 1
ATOM 663 C C . VAL A 1 90 ? 2.508 -9.536 15.445 1.00 49.69 90 VAL A C 1
ATOM 665 O O . VAL A 1 90 ? 2.197 -10.615 15.938 1.00 49.69 90 VAL A O 1
ATOM 668 N N . ILE A 1 91 ? 1.604 -8.603 15.149 1.00 47.09 91 ILE A N 1
ATOM 669 C CA . ILE A 1 91 ? 0.165 -8.851 15.136 1.00 47.09 91 ILE A CA 1
ATOM 670 C C . ILE A 1 91 ? -0.103 -9.672 13.876 1.00 47.09 91 ILE A C 1
ATOM 672 O O . ILE A 1 91 ? 0.165 -9.226 12.758 1.00 47.09 91 ILE A O 1
ATOM 676 N N . ASN A 1 92 ? -0.555 -10.912 14.062 1.00 48.34 92 ASN A N 1
ATOM 677 C CA . ASN A 1 92 ? -1.103 -11.701 12.968 1.00 48.34 92 ASN A CA 1
ATOM 678 C C . ASN A 1 92 ? -2.333 -10.953 12.441 1.00 48.34 92 ASN A C 1
ATOM 680 O O . ASN A 1 92 ? -3.222 -10.660 13.242 1.00 48.34 92 ASN A O 1
ATOM 684 N N . PRO A 1 93 ? -2.390 -10.619 11.142 1.00 52.00 93 PRO A N 1
ATOM 685 C CA . PRO A 1 93 ? -3.442 -9.762 10.625 1.00 52.00 93 PRO A CA 1
ATOM 686 C C . PRO A 1 93 ? -4.798 -10.462 10.787 1.00 52.00 93 PRO A C 1
ATOM 688 O O . PRO A 1 93 ? -4.972 -11.557 10.235 1.00 52.00 93 PRO A O 1
ATOM 691 N N . PRO A 1 94 ? -5.782 -9.868 11.491 1.00 51.97 94 PRO A N 1
ATOM 692 C CA . PRO A 1 94 ? -7.154 -10.311 11.344 1.00 51.97 94 PRO A CA 1
ATOM 693 C C . PRO A 1 94 ? -7.536 -10.075 9.883 1.00 51.97 94 PRO A C 1
ATOM 695 O O . PRO A 1 94 ? -7.486 -8.956 9.371 1.00 51.97 94 PRO A O 1
ATOM 698 N N . THR A 1 95 ? -7.854 -11.157 9.177 1.00 49.44 95 THR A N 1
ATOM 699 C CA . THR A 1 95 ? -8.369 -11.092 7.810 1.00 49.44 95 THR A CA 1
ATOM 700 C C . THR A 1 95 ? -9.756 -10.464 7.898 1.00 49.44 95 THR A C 1
ATOM 702 O O . THR A 1 95 ? -10.741 -11.162 8.121 1.00 49.44 95 THR A O 1
ATOM 705 N N . GLN A 1 96 ? -9.840 -9.132 7.840 1.00 56.62 96 GLN A N 1
ATOM 706 C CA . GLN A 1 96 ? -11.134 -8.460 7.819 1.00 56.62 96 GLN A CA 1
ATOM 707 C C . GLN A 1 96 ? -11.889 -8.919 6.563 1.00 56.62 96 GLN A C 1
ATOM 709 O O . GLN A 1 96 ? -11.313 -8.895 5.469 1.00 56.62 96 GLN A O 1
ATOM 714 N N . PRO A 1 97 ? -13.150 -9.363 6.695 1.00 55.09 97 PRO A N 1
ATOM 715 C CA . PRO A 1 97 ? -13.955 -9.728 5.545 1.00 55.09 97 PRO A CA 1
ATOM 716 C C . PRO A 1 97 ? -14.175 -8.475 4.697 1.00 55.09 97 PRO A C 1
ATOM 718 O O . PRO A 1 97 ? -14.758 -7.491 5.148 1.00 55.09 97 PRO A O 1
ATOM 721 N N . ILE A 1 98 ? -13.655 -8.502 3.471 1.00 57.56 98 ILE A N 1
ATOM 722 C CA . ILE A 1 98 ? -13.896 -7.466 2.470 1.00 57.56 98 ILE A CA 1
ATOM 723 C C . ILE A 1 98 ? -15.382 -7.546 2.121 1.00 57.56 98 ILE A C 1
ATOM 725 O O . ILE A 1 98 ? -15.799 -8.472 1.427 1.00 57.56 98 ILE A O 1
ATOM 729 N N . ASP A 1 99 ? -16.177 -6.608 2.633 1.00 57.09 99 ASP A N 1
ATOM 730 C CA . ASP A 1 99 ? -17.602 -6.517 2.330 1.00 57.09 99 ASP A CA 1
ATOM 731 C C . ASP A 1 99 ? -17.778 -6.207 0.826 1.00 57.09 99 ASP A C 1
ATOM 733 O O . ASP A 1 99 ? -17.371 -5.136 0.353 1.00 57.09 99 ASP A O 1
ATOM 737 N N . PRO A 1 100 ? -18.327 -7.138 0.022 1.00 59.75 100 PRO A N 1
ATOM 738 C CA . PRO A 1 100 ? -18.392 -6.993 -1.431 1.00 59.75 100 PRO A CA 1
ATOM 739 C C . PRO A 1 100 ? -19.334 -5.864 -1.882 1.00 59.75 100 PRO A C 1
ATOM 741 O O . PRO A 1 100 ? -19.272 -5.453 -3.046 1.00 59.75 100 PRO A O 1
ATOM 744 N N . SER A 1 101 ? -20.169 -5.335 -0.980 1.00 58.03 101 SER A N 1
ATOM 745 C CA . SER A 1 101 ? -21.118 -4.250 -1.252 1.00 58.03 101 SER A CA 1
ATOM 746 C C . SER A 1 101 ? -20.455 -2.876 -1.473 1.00 58.03 101 SER A C 1
ATOM 748 O O . SER A 1 101 ? -21.054 -1.998 -2.095 1.00 58.03 101 SER A O 1
ATOM 750 N N . GLN A 1 102 ? -19.185 -2.691 -1.083 1.00 57.22 102 GLN A N 1
ATOM 751 C CA . GLN A 1 102 ? -18.459 -1.416 -1.234 1.00 57.22 102 GLN A CA 1
ATOM 752 C C . GLN A 1 102 ? -17.838 -1.169 -2.626 1.00 57.22 102 GLN A C 1
ATOM 754 O O . GLN A 1 102 ? -17.254 -0.114 -2.876 1.00 57.22 102 GLN A O 1
ATOM 759 N N . ARG A 1 103 ? -17.997 -2.089 -3.589 1.00 59.75 103 ARG A N 1
ATOM 760 C CA . ARG A 1 103 ? -17.322 -2.031 -4.906 1.00 59.75 103 ARG A CA 1
ATOM 761 C C . ARG A 1 103 ? -17.645 -0.812 -5.782 1.00 59.75 103 ARG A C 1
ATOM 763 O O . ARG A 1 103 ? -16.925 -0.570 -6.748 1.00 59.75 103 ARG A O 1
ATOM 770 N N . ARG A 1 104 ? -18.697 -0.037 -5.496 1.00 57.69 104 ARG A N 1
ATOM 771 C CA . ARG A 1 104 ? -19.130 1.062 -6.383 1.00 57.69 104 ARG A CA 1
ATOM 772 C C . ARG A 1 104 ? -18.262 2.323 -6.336 1.00 57.69 104 ARG A C 1
ATOM 774 O O . ARG A 1 104 ? -18.431 3.169 -7.205 1.00 57.69 104 ARG A O 1
ATOM 781 N N . TRP A 1 105 ? -17.303 2.429 -5.414 1.00 79.69 105 TRP A N 1
ATOM 782 C CA . TRP A 1 105 ? -16.434 3.606 -5.313 1.00 79.69 105 TRP A CA 1
ATOM 783 C C . TRP A 1 105 ? -14.959 3.260 -5.048 1.00 79.69 105 TRP A C 1
ATOM 785 O O . TRP A 1 105 ? -14.313 3.814 -4.160 1.00 79.69 105 TRP A O 1
ATOM 795 N N . PHE A 1 106 ? -14.401 2.354 -5.855 1.00 80.56 106 PHE A N 1
ATOM 796 C CA . PHE A 1 106 ? -12.995 1.931 -5.759 1.00 80.56 106 PHE A CA 1
ATOM 797 C C . PHE A 1 106 ? -12.010 3.110 -5.647 1.00 80.56 106 PHE A C 1
ATOM 799 O O . PHE A 1 106 ? -11.096 3.077 -4.828 1.00 80.56 106 PHE A O 1
ATOM 806 N N . PHE A 1 107 ? -12.226 4.188 -6.411 1.00 83.12 107 PHE A N 1
ATOM 807 C CA . PHE A 1 107 ? -11.356 5.365 -6.370 1.00 83.12 107 PHE A CA 1
ATOM 808 C C . PHE A 1 107 ? -11.417 6.137 -5.052 1.00 83.12 107 PHE A C 1
ATOM 810 O O . PHE A 1 107 ? -10.373 6.586 -4.590 1.00 83.12 107 PHE A O 1
ATOM 817 N N . THR A 1 108 ? -12.584 6.301 -4.419 1.00 84.50 108 THR A N 1
ATOM 818 C CA . THR A 1 108 ? -12.642 7.018 -3.132 1.00 84.50 108 THR A CA 1
ATOM 819 C C . THR A 1 108 ? -12.101 6.165 -2.006 1.00 84.50 108 THR A C 1
ATOM 821 O O . THR A 1 108 ? -11.453 6.701 -1.113 1.00 84.50 108 THR A O 1
ATOM 824 N N . GLN A 1 109 ? -12.312 4.846 -2.060 1.00 83.81 109 GLN A N 1
ATOM 825 C CA . GLN A 1 109 ? -11.667 3.929 -1.128 1.00 83.81 109 GLN A CA 1
ATOM 826 C C . GLN A 1 109 ? -10.146 4.036 -1.265 1.00 83.81 109 GLN A C 1
ATOM 828 O O . GLN A 1 109 ? -9.463 4.322 -0.285 1.00 83.81 109 GLN A O 1
ATOM 833 N N . PHE A 1 110 ? -9.629 3.920 -2.488 1.00 82.31 110 PHE A N 1
ATOM 834 C CA . PHE A 1 110 ? -8.204 4.055 -2.767 1.00 82.31 110 PHE A CA 1
ATOM 835 C C . PHE A 1 110 ? -7.650 5.418 -2.330 1.00 82.31 110 PHE A C 1
ATOM 837 O O . PHE A 1 110 ? -6.605 5.491 -1.687 1.00 82.31 110 PHE A O 1
ATOM 844 N N . TRP A 1 111 ? -8.377 6.505 -2.599 1.00 85.94 111 TRP A N 1
ATOM 845 C CA . TRP A 1 111 ? -7.996 7.845 -2.160 1.00 85.94 111 TRP A CA 1
ATOM 846 C C . TRP A 1 111 ? -7.961 7.969 -0.635 1.00 85.94 111 TRP A C 1
ATOM 848 O O . TRP 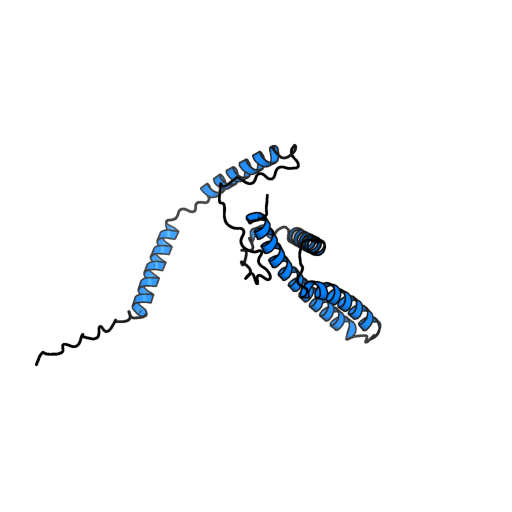A 1 111 ? -7.017 8.529 -0.083 1.00 85.94 111 TRP A O 1
ATOM 858 N N . SER A 1 112 ? -8.950 7.402 0.058 1.00 83.88 112 SER A N 1
ATOM 859 C CA . SER A 1 112 ? -8.984 7.380 1.521 1.00 83.88 112 SER A CA 1
ATOM 860 C C . SER A 1 112 ? -7.830 6.564 2.110 1.00 83.88 112 SER A C 1
ATOM 862 O O . SER A 1 112 ? -7.256 6.959 3.122 1.00 83.88 112 SER A O 1
ATOM 864 N N . GLU A 1 113 ? -7.425 5.475 1.447 1.00 83.88 113 GLU A N 1
ATOM 865 C CA . GLU A 1 113 ? -6.267 4.668 1.832 1.00 83.88 113 GLU A CA 1
ATOM 866 C C . GLU A 1 113 ? -4.957 5.434 1.627 1.00 83.88 113 GLU A C 1
ATOM 868 O O . GLU A 1 113 ? -4.114 5.432 2.522 1.00 83.88 113 GLU A O 1
ATOM 873 N N . ILE A 1 114 ? -4.806 6.157 0.511 1.00 83.38 114 ILE A N 1
ATOM 874 C CA . ILE A 1 114 ? -3.657 7.048 0.281 1.00 83.38 114 ILE A CA 1
ATOM 875 C C . ILE A 1 114 ? -3.610 8.145 1.341 1.00 83.38 114 ILE A C 1
ATOM 877 O O . ILE A 1 114 ? -2.554 8.404 1.917 1.00 83.38 114 ILE A O 1
ATOM 881 N N . GLN A 1 115 ? -4.741 8.791 1.619 1.00 89.31 115 GLN A N 1
ATOM 882 C CA . GLN A 1 115 ? -4.805 9.863 2.603 1.00 89.31 115 GLN A CA 1
ATOM 883 C C . GLN A 1 115 ? -4.468 9.347 4.009 1.00 89.31 115 GLN A C 1
ATOM 885 O O . GLN A 1 115 ? -3.749 10.017 4.752 1.00 89.31 115 GLN A O 1
ATOM 890 N N . LEU A 1 116 ? -4.923 8.139 4.359 1.00 81.50 116 LEU A N 1
ATOM 891 C CA . LEU A 1 116 ? -4.547 7.462 5.599 1.00 81.50 116 LEU A CA 1
ATOM 892 C C . LEU A 1 116 ? -3.045 7.143 5.628 1.00 81.50 116 LEU A C 1
ATOM 894 O O . LEU A 1 116 ? -2.397 7.403 6.637 1.00 81.50 116 LEU A O 1
ATOM 898 N N . ALA A 1 117 ? -2.482 6.634 4.527 1.00 82.19 117 ALA A N 1
ATOM 899 C CA . ALA A 1 117 ? -1.054 6.339 4.400 1.00 82.19 117 ALA A CA 1
ATOM 900 C C . ALA A 1 117 ? -0.197 7.596 4.594 1.00 82.19 117 ALA A C 1
ATOM 902 O O . ALA A 1 117 ? 0.813 7.572 5.296 1.00 82.19 117 ALA A O 1
ATOM 903 N N . PHE A 1 118 ? -0.624 8.709 3.997 1.00 84.56 118 PHE A N 1
ATOM 904 C CA . PHE A 1 118 ? 0.043 9.996 4.131 1.00 84.56 118 PHE A CA 1
ATOM 905 C C . PHE A 1 118 ? -0.040 10.495 5.573 1.00 84.56 118 PHE A C 1
ATOM 907 O O . PHE A 1 118 ? 0.975 10.835 6.171 1.00 84.56 118 PHE A O 1
ATOM 914 N N . ARG A 1 119 ? -1.232 10.461 6.178 1.00 86.38 119 ARG A N 1
ATOM 915 C CA . ARG A 1 119 ? -1.415 10.842 7.582 1.00 86.38 119 ARG A CA 1
ATOM 916 C C . ARG A 1 119 ? -0.560 9.990 8.522 1.00 86.38 119 ARG A C 1
ATOM 918 O O . ARG A 1 119 ? 0.048 10.551 9.419 1.00 86.38 119 ARG A O 1
ATOM 925 N N . MET A 1 120 ? -0.462 8.682 8.277 1.00 86.12 120 MET A N 1
ATOM 926 C CA . MET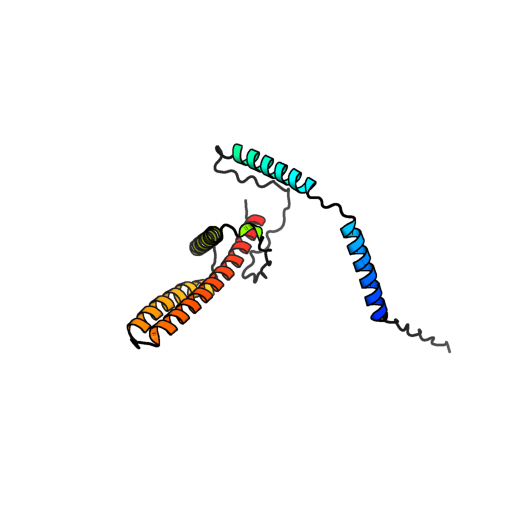 A 1 120 ? 0.421 7.768 9.011 1.00 86.12 120 MET A CA 1
ATOM 927 C C . MET A 1 120 ? 1.894 8.177 8.889 1.00 86.12 120 MET A C 1
ATOM 929 O O . MET A 1 120 ? 2.617 8.143 9.878 1.00 86.12 120 MET A O 1
ATOM 933 N N . TYR A 1 121 ? 2.347 8.565 7.694 1.00 80.69 121 TYR A N 1
ATOM 934 C CA . TYR A 1 121 ? 3.735 8.979 7.469 1.00 80.69 121 TYR A CA 1
ATOM 935 C C . TYR A 1 121 ? 4.092 10.283 8.197 1.00 80.69 121 TYR A C 1
ATOM 937 O O . TYR A 1 121 ? 5.215 10.440 8.669 1.00 80.69 121 TYR A O 1
ATOM 945 N N . PHE A 1 122 ? 3.134 11.206 8.305 1.00 83.31 122 PHE A N 1
ATOM 946 C CA . PHE A 1 122 ? 3.312 12.489 8.988 1.00 83.31 122 PHE A CA 1
ATOM 947 C C . PHE A 1 122 ? 2.903 12.475 10.465 1.00 83.31 122 PHE A C 1
ATOM 949 O O . PHE A 1 122 ? 2.987 13.517 11.109 1.00 83.31 122 PHE A O 1
ATOM 956 N N . ASP A 1 123 ? 2.471 11.339 11.017 1.00 84.38 123 ASP A N 1
ATOM 957 C CA . ASP A 1 123 ? 2.114 11.235 12.430 1.00 84.38 123 ASP A CA 1
ATOM 958 C C . ASP A 1 123 ? 3.387 11.087 13.287 1.00 84.38 123 ASP A C 1
ATOM 960 O O . ASP A 1 123 ? 4.013 10.023 13.274 1.00 84.38 123 ASP A O 1
ATOM 964 N N . PRO A 1 124 ? 3.795 12.117 14.057 1.00 79.00 124 PRO A N 1
ATOM 965 C CA . PRO A 1 124 ? 5.032 12.070 14.835 1.00 79.00 124 PRO A CA 1
ATOM 966 C C . PRO A 1 124 ? 4.974 11.056 15.985 1.00 79.00 124 PRO A C 1
ATOM 968 O O . PRO A 1 124 ? 6.019 10.647 16.494 1.00 79.00 124 PRO A O 1
ATOM 971 N N . HIS A 1 125 ? 3.774 10.640 16.402 1.00 79.00 125 HIS A N 1
ATOM 972 C CA . HIS A 1 125 ? 3.600 9.647 17.460 1.00 79.00 125 HIS A CA 1
ATOM 973 C C . HIS A 1 125 ? 3.681 8.215 16.920 1.00 79.00 125 HIS A C 1
ATOM 975 O O . HIS A 1 125 ? 3.916 7.279 17.691 1.00 79.00 125 HIS A O 1
ATOM 981 N N . TYR A 1 126 ? 3.534 8.024 15.605 1.00 80.12 126 TYR A N 1
ATOM 982 C CA . TYR A 1 126 ? 3.607 6.706 14.998 1.00 80.12 126 TYR A CA 1
ATOM 983 C C . TYR A 1 126 ? 5.055 6.323 14.678 1.00 80.12 126 TYR A C 1
ATOM 985 O O . TYR A 1 126 ? 5.712 6.869 13.793 1.00 80.12 126 TYR A O 1
ATOM 993 N N . ARG A 1 127 ? 5.571 5.319 15.393 1.00 80.12 127 ARG A N 1
ATOM 994 C CA . ARG A 1 127 ? 6.878 4.722 15.096 1.00 80.12 127 ARG A CA 1
ATOM 995 C C . ARG A 1 127 ? 6.764 3.777 13.903 1.00 80.12 127 ARG A C 1
ATOM 997 O O . ARG A 1 127 ? 6.593 2.571 14.076 1.00 80.12 127 ARG A O 1
ATOM 1004 N N . VAL A 1 128 ? 6.889 4.338 12.703 1.00 77.00 128 VAL A N 1
ATOM 1005 C CA . VAL A 1 128 ? 6.985 3.578 11.449 1.00 77.00 128 VAL A CA 1
ATOM 1006 C C . VAL A 1 128 ? 8.117 2.548 11.550 1.00 77.00 128 VAL A C 1
ATOM 1008 O O . VAL A 1 128 ? 9.179 2.823 12.119 1.00 77.00 128 VAL A O 1
ATOM 1011 N N . SER A 1 129 ? 7.920 1.346 10.994 1.00 82.44 129 SER A N 1
ATOM 1012 C CA . SER A 1 129 ? 9.010 0.367 10.918 1.00 82.44 129 SER A CA 1
ATOM 1013 C C . SER A 1 129 ? 10.217 0.964 10.197 1.00 82.44 129 SER A C 1
ATOM 1015 O O . SER A 1 129 ? 10.078 1.525 9.110 1.00 82.44 129 SER A O 1
ATOM 1017 N N . ARG A 1 130 ? 11.424 0.776 10.751 1.00 83.25 130 ARG A N 1
ATOM 1018 C CA . ARG A 1 130 ? 12.684 1.212 10.114 1.00 83.25 130 ARG A CA 1
ATOM 1019 C C . ARG A 1 130 ? 12.774 0.751 8.658 1.00 83.25 130 ARG A C 1
ATOM 1021 O O . ARG A 1 130 ? 13.263 1.483 7.811 1.00 83.25 130 ARG A O 1
ATOM 1028 N N . THR A 1 131 ? 12.254 -0.441 8.360 1.00 81.94 131 THR A N 1
ATOM 1029 C CA . THR A 1 131 ? 12.204 -0.973 6.991 1.00 81.94 131 THR A CA 1
ATOM 1030 C C . THR A 1 131 ? 11.404 -0.073 6.052 1.00 81.94 131 THR A C 1
ATOM 1032 O O . THR A 1 131 ? 11.929 0.326 5.022 1.00 81.94 131 THR A O 1
ATOM 1035 N N . THR A 1 132 ? 10.189 0.323 6.429 1.00 84.56 132 THR A N 1
ATOM 1036 C CA . THR A 1 132 ? 9.323 1.224 5.653 1.00 84.56 132 THR A CA 1
ATOM 1037 C C . THR A 1 132 ? 9.912 2.628 5.540 1.00 84.56 132 THR A C 1
ATOM 1039 O O . THR A 1 132 ? 9.864 3.226 4.465 1.00 84.56 132 THR A O 1
ATOM 1042 N N . GLN A 1 133 ? 10.542 3.118 6.612 1.00 87.25 133 GLN A N 1
ATOM 1043 C CA . GLN A 1 133 ? 11.207 4.421 6.628 1.00 87.25 133 GLN A CA 1
ATOM 1044 C C . GLN A 1 133 ? 12.331 4.519 5.587 1.00 87.25 133 GLN A C 1
ATOM 1046 O O . GLN A 1 133 ? 12.490 5.572 4.983 1.00 87.25 133 GLN A O 1
ATOM 1051 N N . PHE A 1 134 ? 13.085 3.439 5.350 1.00 90.62 134 PHE A N 1
ATOM 1052 C CA . PHE A 1 134 ? 14.099 3.394 4.290 1.00 90.62 134 PHE A CA 1
ATOM 1053 C C . PHE A 1 134 ? 13.537 2.948 2.937 1.00 90.62 134 PHE A C 1
ATOM 1055 O O . PHE A 1 134 ? 14.021 3.386 1.897 1.00 90.62 134 PHE A O 1
ATOM 1062 N N . ALA A 1 135 ? 12.511 2.098 2.924 1.00 88.81 135 ALA A N 1
ATOM 1063 C CA . ALA A 1 135 ? 11.966 1.552 1.690 1.00 88.81 135 ALA A CA 1
ATOM 1064 C C . ALA A 1 135 ? 11.213 2.596 0.864 1.00 88.81 135 ALA A C 1
ATOM 1066 O O . ALA A 1 135 ? 11.381 2.610 -0.347 1.00 88.81 135 ALA A O 1
ATOM 1067 N N . ILE A 1 136 ? 10.430 3.491 1.479 1.00 87.81 136 ILE A N 1
ATOM 1068 C CA . ILE A 1 136 ? 9.730 4.559 0.742 1.00 87.81 136 ILE A CA 1
ATOM 1069 C C . ILE A 1 136 ? 10.717 5.478 -0.000 1.00 87.81 136 ILE A C 1
ATOM 1071 O O . ILE A 1 136 ? 10.604 5.582 -1.225 1.00 87.81 136 ILE A O 1
ATOM 1075 N N . PRO A 1 137 ? 11.706 6.111 0.667 1.00 92.12 137 PRO A N 1
ATOM 1076 C CA . PRO A 1 137 ? 12.689 6.925 -0.038 1.00 92.12 137 PRO A CA 1
ATOM 1077 C C . PRO A 1 137 ? 13.556 6.079 -0.970 1.00 92.12 137 PRO A C 1
ATOM 1079 O O . PRO A 1 137 ? 13.920 6.558 -2.035 1.00 92.12 137 PRO A O 1
ATOM 1082 N N . GLY A 1 138 ? 13.837 4.817 -0.625 1.00 94.19 138 GLY A N 1
ATOM 1083 C CA . GLY A 1 138 ? 14.557 3.888 -1.493 1.00 94.19 138 GLY A CA 1
ATOM 1084 C C . GLY A 1 138 ? 13.833 3.628 -2.815 1.00 94.19 138 GLY A C 1
ATOM 1085 O O . GLY A 1 138 ? 14.449 3.744 -3.865 1.00 94.19 138 GLY A O 1
ATOM 1086 N N . ILE A 1 139 ? 12.528 3.343 -2.783 1.00 92.06 139 ILE A N 1
ATOM 1087 C CA . ILE A 1 139 ? 11.684 3.132 -3.972 1.00 92.06 139 ILE A CA 1
ATOM 1088 C C . ILE A 1 139 ? 11.587 4.420 -4.792 1.00 92.06 139 ILE A C 1
ATOM 1090 O O . ILE A 1 139 ? 11.724 4.375 -6.012 1.00 92.06 139 ILE A O 1
ATOM 1094 N N . ALA A 1 140 ? 11.390 5.568 -4.137 1.00 92.44 140 ALA A N 1
ATOM 1095 C CA . ALA A 1 140 ? 11.351 6.861 -4.816 1.00 92.44 140 ALA A CA 1
ATOM 1096 C C . ALA A 1 140 ? 12.687 7.177 -5.508 1.00 92.44 140 ALA A C 1
ATOM 1098 O O . ALA A 1 140 ? 12.706 7.577 -6.669 1.00 92.44 140 ALA A O 1
ATOM 1099 N N . LEU A 1 141 ? 13.806 6.945 -4.819 1.00 96.25 141 LEU A N 1
ATOM 1100 C CA . LEU A 1 141 ? 15.144 7.145 -5.364 1.00 96.25 141 LEU A CA 1
ATOM 1101 C C . LEU A 1 141 ? 15.430 6.173 -6.505 1.00 96.25 141 LEU A C 1
ATOM 1103 O O . LEU A 1 141 ? 15.994 6.591 -7.509 1.00 96.25 141 LEU A O 1
ATOM 1107 N N . LEU A 1 142 ? 15.007 4.912 -6.392 1.00 94.50 142 LEU A N 1
ATOM 1108 C CA . LEU A 1 142 ? 15.158 3.941 -7.469 1.00 94.50 142 LEU A CA 1
ATOM 1109 C C . LEU A 1 142 ? 14.341 4.337 -8.706 1.00 94.50 142 LEU A C 1
ATOM 1111 O O . LEU A 1 142 ? 14.838 4.164 -9.805 1.00 94.50 142 LEU A O 1
ATOM 1115 N N . LEU A 1 143 ? 13.127 4.878 -8.546 1.00 93.44 143 LEU A N 1
ATOM 1116 C CA . LEU A 1 143 ? 12.313 5.383 -9.663 1.00 93.44 143 LEU A CA 1
ATOM 1117 C C . LEU A 1 143 ? 12.983 6.565 -10.370 1.00 93.44 143 LEU A C 1
ATOM 1119 O O . LEU A 1 143 ? 12.989 6.642 -11.595 1.00 93.44 143 LEU A O 1
ATOM 1123 N N . VAL A 1 144 ? 13.567 7.487 -9.605 1.00 95.75 144 VAL A N 1
ATOM 1124 C CA . VAL A 1 144 ? 14.338 8.598 -10.177 1.00 95.75 144 VAL A CA 1
ATOM 1125 C C . VAL A 1 144 ? 15.587 8.064 -10.879 1.00 95.75 144 VAL A C 1
ATOM 1127 O O . VAL A 1 144 ? 15.881 8.458 -12.004 1.00 95.75 144 VAL A O 1
ATOM 1130 N N . PHE A 1 145 ? 16.308 7.145 -10.236 1.00 95.88 145 PHE A N 1
ATOM 1131 C CA . PHE A 1 145 ? 17.499 6.520 -10.799 1.00 95.88 145 PHE A CA 1
ATOM 1132 C C . PHE A 1 145 ? 17.190 5.757 -12.088 1.00 95.88 145 PHE A C 1
ATOM 1134 O O . PHE A 1 145 ? 17.939 5.891 -13.045 1.00 95.88 145 PHE A O 1
ATOM 1141 N N . ASP A 1 146 ? 16.082 5.019 -12.131 1.00 92.94 146 ASP A N 1
ATOM 1142 C CA . ASP A 1 146 ? 15.581 4.303 -13.304 1.00 92.94 146 ASP A CA 1
ATOM 1143 C C . ASP A 1 146 ? 15.418 5.244 -14.503 1.00 92.94 146 ASP A C 1
ATOM 1145 O O . ASP A 1 146 ? 16.013 5.027 -15.559 1.00 92.94 146 ASP A O 1
ATOM 1149 N N . TYR A 1 147 ? 14.728 6.369 -14.291 1.00 91.12 147 TYR A N 1
ATOM 1150 C CA . TYR A 1 147 ? 14.554 7.404 -15.307 1.00 91.12 147 TYR A CA 1
ATOM 1151 C C . TYR A 1 147 ? 15.896 7.946 -15.830 1.00 91.12 147 TYR A C 1
ATOM 1153 O O . TYR A 1 147 ? 16.111 8.034 -17.041 1.00 91.12 147 TYR A O 1
ATOM 1161 N N . PHE A 1 148 ? 16.835 8.278 -14.938 1.00 94.50 148 PHE A N 1
ATOM 1162 C CA . PHE A 1 148 ? 18.158 8.769 -15.343 1.00 94.50 148 PHE A CA 1
ATOM 1163 C C . PHE A 1 148 ? 18.997 7.699 -16.050 1.00 94.50 148 PHE A C 1
ATOM 1165 O O . PHE A 1 148 ? 19.678 7.998 -17.032 1.00 94.50 148 PHE A O 1
ATOM 1172 N N . PHE A 1 149 ? 18.947 6.457 -15.571 1.00 92.81 149 PHE A N 1
ATOM 1173 C CA . PHE A 1 149 ? 19.703 5.339 -16.119 1.00 92.81 149 PHE A CA 1
ATOM 1174 C C . PHE A 1 149 ? 19.270 5.034 -17.554 1.00 92.81 149 PHE A C 1
ATOM 1176 O O . PHE A 1 149 ? 20.116 4.963 -18.446 1.00 92.81 149 PHE A O 1
ATOM 1183 N N . PHE A 1 150 ? 17.962 4.942 -17.804 1.00 89.19 150 PHE A N 1
ATOM 1184 C CA . PHE A 1 150 ? 17.430 4.713 -19.148 1.00 89.19 150 PHE A CA 1
ATOM 1185 C C . PHE A 1 150 ? 17.549 5.937 -20.060 1.00 89.19 150 PHE A C 1
ATOM 1187 O O . PHE A 1 150 ? 17.763 5.778 -21.263 1.00 89.19 150 PHE A O 1
ATOM 1194 N N . SER A 1 151 ? 17.516 7.153 -19.504 1.00 89.75 151 SER A N 1
ATOM 1195 C CA . SER A 1 151 ? 17.846 8.365 -20.260 1.00 89.75 151 SER A CA 1
ATOM 1196 C C . SER A 1 151 ? 19.304 8.375 -20.739 1.00 89.75 151 SER A C 1
ATOM 1198 O O . SER A 1 151 ? 19.581 8.919 -21.808 1.00 89.75 151 SER A O 1
ATOM 1200 N N . TRP A 1 152 ? 20.238 7.804 -19.969 1.00 92.38 152 TRP A N 1
ATOM 1201 C CA . TRP A 1 152 ? 21.656 7.728 -20.337 1.00 92.38 152 TRP A CA 1
ATOM 1202 C C . TRP A 1 152 ? 21.945 6.557 -21.287 1.00 92.38 152 TRP A C 1
ATOM 1204 O O . TRP A 1 152 ? 22.667 6.708 -22.272 1.00 92.38 152 TRP A O 1
ATOM 1214 N N . VAL A 1 153 ? 21.376 5.380 -21.016 1.00 88.00 153 VAL A N 1
ATOM 1215 C CA . VAL A 1 153 ? 21.586 4.145 -21.788 1.00 88.00 153 VAL A CA 1
ATOM 1216 C C . VAL A 1 153 ? 20.517 4.041 -22.880 1.00 88.00 153 VAL A C 1
ATOM 1218 O O . VAL A 1 153 ? 19.549 3.289 -22.795 1.00 88.00 153 VAL A O 1
ATOM 1221 N N . SER A 1 154 ? 20.682 4.829 -23.937 1.00 77.31 154 SER A N 1
ATOM 1222 C CA . SER A 1 154 ? 19.707 4.988 -25.025 1.00 77.31 154 SER A CA 1
ATOM 1223 C C . SER A 1 154 ? 19.745 3.830 -26.042 1.00 77.31 154 SER A C 1
ATOM 1225 O O . SER A 1 154 ? 20.034 4.004 -27.224 1.00 77.31 154 SER A O 1
ATOM 1227 N N . ILE A 1 155 ? 19.430 2.608 -25.600 1.00 82.25 155 ILE A N 1
ATOM 1228 C CA . ILE A 1 155 ? 19.218 1.457 -26.496 1.00 82.25 155 ILE A CA 1
ATOM 1229 C C . ILE A 1 155 ? 17.779 1.511 -27.028 1.00 82.25 155 ILE A C 1
ATOM 1231 O O . ILE A 1 155 ? 16.833 1.229 -26.295 1.00 82.25 155 ILE A O 1
ATOM 1235 N N . ALA A 1 156 ? 17.615 1.835 -28.313 1.00 79.00 156 ALA A N 1
ATOM 1236 C CA . ALA A 1 156 ? 16.342 2.256 -28.913 1.00 79.00 156 ALA A CA 1
ATOM 1237 C C . ALA A 1 156 ? 15.139 1.296 -28.753 1.00 79.00 156 ALA A C 1
ATOM 1239 O O . ALA A 1 156 ? 14.004 1.763 -28.759 1.00 79.00 156 ALA A O 1
ATOM 1240 N N . PHE A 1 157 ? 15.350 -0.019 -28.607 1.00 76.88 157 PHE A N 1
ATOM 1241 C CA . PHE A 1 157 ? 14.249 -1.001 -28.590 1.00 76.88 157 PHE A CA 1
ATOM 1242 C C . PHE A 1 157 ? 14.034 -1.722 -27.253 1.00 76.88 157 PHE A C 1
ATOM 1244 O O . PHE A 1 157 ? 12.895 -2.009 -26.896 1.00 76.88 157 PHE A O 1
ATOM 1251 N N . VAL A 1 158 ? 15.096 -2.017 -26.498 1.00 81.81 158 VAL A N 1
ATOM 1252 C CA . VAL A 1 158 ? 14.988 -2.785 -25.238 1.00 81.81 158 VAL A CA 1
ATOM 1253 C C . VAL A 1 158 ? 14.667 -1.872 -24.053 1.00 81.81 158 VAL A C 1
ATOM 1255 O O . VAL A 1 158 ? 13.928 -2.271 -23.154 1.00 81.81 158 VAL A O 1
ATOM 1258 N N . SER A 1 159 ? 15.170 -0.634 -24.091 1.00 86.94 159 SER A N 1
ATOM 1259 C CA . SER A 1 159 ? 15.005 0.372 -23.037 1.00 86.94 159 SER A CA 1
ATOM 1260 C C . SER A 1 159 ? 13.545 0.568 -22.591 1.00 86.94 159 SER A C 1
ATOM 1262 O O . SER A 1 159 ? 13.258 0.313 -21.421 1.00 86.94 159 SER A O 1
ATOM 1264 N N . PRO A 1 160 ? 12.576 0.871 -23.482 1.00 89.88 160 PRO A N 1
ATOM 1265 C CA . PRO A 1 160 ? 11.228 1.222 -23.038 1.00 89.88 160 PRO A CA 1
ATOM 1266 C C . PRO A 1 160 ? 10.468 0.045 -22.417 1.00 89.88 160 PRO A C 1
ATOM 1268 O O . PRO A 1 160 ? 9.620 0.249 -21.557 1.00 89.88 160 PRO A O 1
ATOM 1271 N N . ILE A 1 161 ? 10.733 -1.196 -22.835 1.00 93.19 161 ILE A N 1
ATOM 1272 C CA . ILE A 1 161 ? 10.037 -2.364 -22.274 1.00 93.19 161 ILE A CA 1
ATOM 1273 C C . ILE A 1 161 ? 10.547 -2.638 -20.860 1.00 93.19 161 ILE A C 1
ATOM 1275 O O . ILE A 1 161 ? 9.748 -2.848 -19.946 1.00 93.19 161 ILE A O 1
ATOM 1279 N N . VAL A 1 162 ? 11.870 -2.625 -20.675 1.00 93.69 162 VAL A N 1
ATOM 1280 C CA . VAL A 1 162 ? 12.484 -2.900 -19.371 1.00 93.69 162 VAL A CA 1
ATOM 1281 C C . VAL A 1 162 ? 12.173 -1.782 -18.380 1.00 93.69 162 VAL A C 1
ATOM 1283 O O . VAL A 1 162 ? 11.791 -2.097 -17.258 1.00 93.69 162 VAL A O 1
ATOM 1286 N N . GLU A 1 163 ? 12.233 -0.516 -18.799 1.00 93.31 163 GLU A N 1
ATOM 1287 C CA . GLU A 1 163 ? 11.835 0.645 -17.986 1.00 93.31 163 GLU A CA 1
ATOM 1288 C C . GLU A 1 163 ? 10.398 0.481 -17.463 1.00 93.31 163 GLU A C 1
ATOM 1290 O O . GLU A 1 163 ? 10.134 0.562 -16.264 1.00 93.31 163 GLU A O 1
ATOM 1295 N N . ARG A 1 164 ? 9.445 0.144 -18.345 1.00 94.81 164 ARG A N 1
ATOM 1296 C CA . ARG A 1 164 ? 8.039 -0.053 -17.950 1.00 94.81 164 ARG A CA 1
ATOM 1297 C C . ARG A 1 164 ? 7.868 -1.230 -16.999 1.00 94.81 164 ARG A C 1
ATOM 1299 O O . ARG A 1 164 ? 7.111 -1.118 -16.037 1.00 94.81 164 ARG A O 1
ATOM 1306 N N . LEU A 1 165 ? 8.553 -2.346 -17.249 1.00 95.62 165 LEU A N 1
ATOM 1307 C CA . LEU A 1 165 ? 8.512 -3.505 -16.357 1.00 95.62 165 LEU A CA 1
ATOM 1308 C C . LEU A 1 165 ? 9.102 -3.177 -14.986 1.00 95.62 165 LEU A C 1
ATOM 1310 O O . LEU A 1 165 ? 8.507 -3.549 -13.974 1.00 95.62 165 LEU A O 1
ATOM 1314 N N . LEU A 1 166 ? 10.225 -2.457 -14.936 1.00 94.19 166 LEU A N 1
ATOM 1315 C CA . LEU A 1 166 ? 10.843 -2.049 -13.682 1.00 94.19 166 LEU A CA 1
ATOM 1316 C C . LEU A 1 166 ? 9.917 -1.101 -12.913 1.00 94.19 166 LEU A C 1
ATOM 1318 O O . LEU A 1 166 ? 9.616 -1.366 -11.749 1.00 94.19 166 LEU A O 1
ATOM 1322 N N . ALA A 1 167 ? 9.367 -0.081 -13.573 1.00 93.88 167 ALA A N 1
ATOM 1323 C CA . ALA A 1 167 ? 8.413 0.847 -12.973 1.00 93.88 167 ALA A CA 1
ATOM 1324 C C . ALA A 1 167 ? 7.170 0.131 -12.408 1.00 93.88 167 ALA A C 1
ATOM 1326 O O . ALA A 1 167 ? 6.748 0.413 -11.285 1.00 93.88 167 ALA A O 1
ATOM 1327 N N . VAL A 1 168 ? 6.606 -0.838 -13.142 1.00 95.94 168 VAL A N 1
ATOM 1328 C CA . VAL A 1 168 ? 5.473 -1.652 -12.666 1.00 95.94 168 VAL A CA 1
ATOM 1329 C C . VAL A 1 168 ? 5.874 -2.500 -11.459 1.00 95.94 168 VAL A C 1
ATOM 1331 O O . VAL A 1 168 ? 5.156 -2.506 -10.457 1.00 95.94 168 VAL A O 1
ATOM 1334 N N . CYS A 1 169 ? 7.023 -3.179 -11.509 1.00 96.00 169 CYS A N 1
ATOM 1335 C CA . CYS A 1 169 ? 7.538 -3.963 -10.386 1.00 96.00 169 CYS A CA 1
ATOM 1336 C C . CYS A 1 169 ? 7.725 -3.102 -9.131 1.00 96.00 169 CYS A C 1
ATOM 1338 O O . CYS A 1 169 ? 7.291 -3.501 -8.048 1.00 96.00 169 CYS A O 1
ATOM 1340 N N . LEU A 1 170 ? 8.306 -1.906 -9.267 1.00 93.12 170 LEU A N 1
ATOM 1341 C CA . LEU A 1 170 ? 8.459 -0.963 -8.161 1.00 93.12 170 LEU A CA 1
ATOM 1342 C C . LEU A 1 170 ? 7.123 -0.463 -7.627 1.00 93.12 170 LEU A C 1
ATOM 1344 O O . LEU A 1 170 ? 6.944 -0.403 -6.411 1.00 93.12 170 LEU A O 1
ATOM 1348 N N . GLY A 1 171 ? 6.177 -0.147 -8.511 1.00 93.50 171 GLY A N 1
ATOM 1349 C CA . GLY A 1 171 ? 4.829 0.258 -8.123 1.00 93.50 171 GLY A CA 1
ATOM 1350 C C . GLY A 1 171 ? 4.123 -0.821 -7.301 1.00 93.50 171 GLY A C 1
ATOM 1351 O O . GLY A 1 171 ? 3.589 -0.533 -6.231 1.00 93.50 171 GLY A O 1
ATOM 1352 N N . VAL A 1 172 ? 4.182 -2.082 -7.743 1.00 93.81 172 VAL A N 1
ATOM 1353 C CA . VAL A 1 172 ? 3.602 -3.224 -7.015 1.00 93.81 172 VAL A CA 1
ATOM 1354 C C . VAL A 1 172 ? 4.302 -3.444 -5.673 1.00 93.81 172 VAL A C 1
ATOM 1356 O O . VAL A 1 172 ? 3.631 -3.700 -4.669 1.00 93.81 172 VAL A O 1
ATOM 1359 N N . LEU A 1 173 ? 5.633 -3.333 -5.631 1.00 91.69 173 LEU A N 1
ATOM 1360 C CA . LEU A 1 173 ? 6.407 -3.475 -4.398 1.00 91.69 173 LEU A CA 1
ATOM 1361 C C . LEU A 1 173 ? 6.043 -2.377 -3.389 1.00 91.69 173 LEU A C 1
ATOM 1363 O O . LEU A 1 173 ? 5.756 -2.676 -2.229 1.00 91.69 173 LEU A O 1
ATOM 1367 N N . GLY A 1 174 ? 5.992 -1.123 -3.847 1.00 89.75 174 GLY A N 1
ATOM 1368 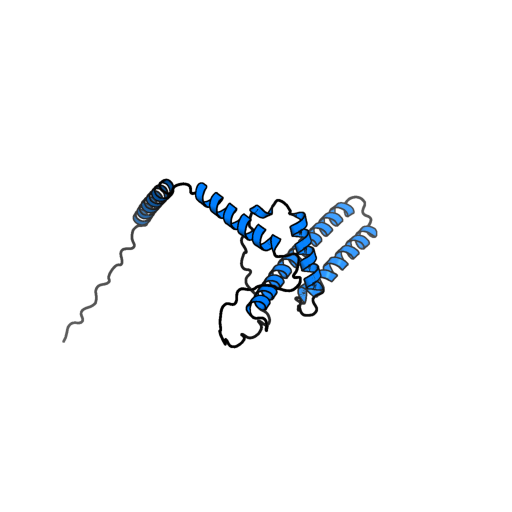C CA . GLY A 1 174 ? 5.582 0.028 -3.048 1.00 89.75 174 GLY A CA 1
ATOM 1369 C C . GLY A 1 174 ? 4.155 -0.113 -2.536 1.00 89.75 174 GLY A C 1
ATOM 1370 O O . GLY A 1 174 ? 3.914 0.053 -1.343 1.00 89.75 174 GLY A O 1
ATOM 1371 N N . TYR A 1 175 ? 3.225 -0.526 -3.397 1.00 89.19 175 TYR A N 1
ATOM 1372 C CA . TYR A 1 175 ? 1.843 -0.788 -3.008 1.00 89.19 175 TYR A CA 1
ATOM 1373 C C . TYR A 1 175 ? 1.742 -1.868 -1.923 1.00 89.19 175 TYR A C 1
ATOM 1375 O O . TYR A 1 175 ? 1.126 -1.637 -0.882 1.00 89.19 175 TYR A O 1
ATOM 1383 N N . LYS A 1 176 ? 2.390 -3.028 -2.109 1.00 91.38 176 LYS A N 1
ATOM 1384 C CA . LYS A 1 176 ? 2.388 -4.105 -1.102 1.00 91.38 176 LYS A CA 1
ATOM 1385 C C . LYS A 1 176 ? 2.959 -3.649 0.234 1.00 91.38 176 LYS A C 1
ATOM 1387 O O . LYS A 1 176 ? 2.454 -4.044 1.285 1.00 91.38 176 LYS A O 1
ATOM 1392 N N . LEU A 1 177 ? 4.010 -2.839 0.193 1.00 88.06 177 LEU A N 1
ATOM 1393 C CA . LEU A 1 177 ? 4.649 -2.306 1.385 1.00 88.06 177 LEU A CA 1
ATOM 1394 C C . LEU A 1 177 ? 3.717 -1.350 2.138 1.00 88.06 177 LEU A C 1
ATOM 1396 O O . LEU A 1 177 ? 3.566 -1.482 3.352 1.00 88.06 177 LEU A O 1
ATOM 1400 N N . ILE A 1 178 ? 3.038 -0.460 1.412 1.00 85.81 178 ILE A N 1
ATOM 1401 C CA . ILE A 1 178 ? 2.047 0.467 1.965 1.00 85.81 178 ILE A CA 1
ATOM 1402 C C . ILE A 1 178 ? 0.880 -0.305 2.592 1.00 85.81 178 ILE A C 1
ATOM 1404 O O . ILE A 1 178 ? 0.597 -0.103 3.768 1.00 85.81 178 ILE A O 1
ATOM 1408 N N . VAL A 1 179 ? 0.256 -1.246 1.873 1.00 85.94 179 VAL A N 1
ATOM 1409 C CA . VAL A 1 179 ? -0.885 -2.035 2.386 1.00 85.94 179 VAL A CA 1
ATOM 1410 C C . VAL A 1 179 ? -0.526 -2.791 3.665 1.00 85.94 179 VAL A C 1
ATOM 1412 O O . VAL A 1 179 ? -1.302 -2.816 4.621 1.00 85.94 179 VAL A O 1
ATOM 1415 N N . ARG A 1 180 ? 0.671 -3.383 3.709 1.00 86.88 180 ARG A N 1
ATOM 1416 C CA . ARG A 1 180 ? 1.162 -4.091 4.893 1.00 86.88 180 ARG A CA 1
ATOM 1417 C C . ARG A 1 180 ? 1.318 -3.159 6.097 1.00 86.88 180 ARG A C 1
ATOM 1419 O O . ARG A 1 180 ? 0.968 -3.554 7.207 1.00 86.88 180 ARG A O 1
ATOM 1426 N N . GLU A 1 181 ? 1.832 -1.947 5.895 1.00 85.94 181 GLU A N 1
ATOM 1427 C CA . GLU A 1 181 ? 1.997 -0.985 6.990 1.00 85.94 181 GLU A CA 1
ATOM 1428 C C . GLU A 1 181 ? 0.661 -0.355 7.410 1.00 85.94 181 GLU A C 1
ATOM 1430 O O . GLU A 1 181 ? 0.440 -0.174 8.604 1.00 85.94 181 GLU A O 1
ATOM 1435 N N . LEU A 1 182 ? -0.271 -0.119 6.475 1.00 85.88 182 LEU A N 1
ATOM 1436 C CA . LEU 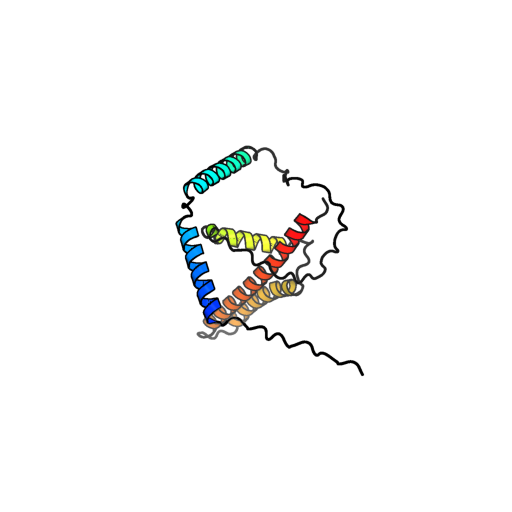A 1 182 ? -1.635 0.313 6.806 1.00 85.88 182 LEU A CA 1
ATOM 1437 C C . LEU A 1 182 ? -2.333 -0.676 7.736 1.00 85.88 182 LEU A C 1
ATOM 1439 O O . LEU A 1 182 ? -3.007 -0.243 8.667 1.00 85.88 182 LEU A O 1
ATOM 1443 N N . GLY A 1 183 ? -2.184 -1.982 7.489 1.00 85.50 183 GLY A N 1
ATOM 1444 C CA . GLY A 1 183 ? -2.728 -3.014 8.374 1.00 85.50 183 GLY A CA 1
ATOM 1445 C C . GLY A 1 183 ? -2.225 -2.826 9.805 1.00 85.50 183 GLY A C 1
ATOM 1446 O O . GLY A 1 183 ? -3.018 -2.658 10.726 1.00 85.50 183 GLY A O 1
ATOM 1447 N N . ARG A 1 184 ? -0.903 -2.693 9.965 1.00 83.69 184 ARG A N 1
ATOM 1448 C CA . ARG A 1 184 ? -0.285 -2.436 11.273 1.00 83.69 184 ARG A CA 1
ATOM 1449 C C . ARG A 1 184 ? -0.756 -1.120 11.903 1.00 83.69 184 ARG A C 1
ATOM 1451 O O . ARG A 1 184 ? -0.936 -1.057 13.114 1.00 83.69 184 ARG A O 1
ATOM 1458 N N . TYR A 1 185 ? -0.917 -0.054 11.120 1.00 83.75 185 TYR A N 1
ATOM 1459 C CA . TYR A 1 185 ? -1.392 1.237 11.628 1.00 83.75 185 TYR A CA 1
ATOM 1460 C C . TYR A 1 185 ? -2.830 1.154 12.142 1.00 83.75 185 TYR A C 1
ATOM 1462 O O . TYR A 1 185 ? -3.124 1.669 13.219 1.00 83.75 185 TYR A O 1
ATOM 1470 N N . ARG A 1 186 ? -3.711 0.461 11.410 1.00 84.50 186 ARG A N 1
ATOM 1471 C CA . ARG A 1 186 ? -5.099 0.229 11.831 1.00 84.50 186 ARG A CA 1
ATOM 1472 C C . ARG A 1 186 ? -5.164 -0.530 13.152 1.00 84.50 186 ARG A C 1
ATOM 1474 O O . ARG A 1 186 ? -5.893 -0.094 14.037 1.00 84.50 186 ARG A O 1
ATOM 1481 N N . ASP A 1 187 ? -4.352 -1.571 13.317 1.00 84.38 187 ASP A N 1
ATOM 1482 C CA . ASP A 1 187 ? -4.294 -2.337 14.568 1.00 84.38 187 ASP A CA 1
ATOM 1483 C C . ASP A 1 187 ? -3.876 -1.456 15.760 1.00 84.38 187 ASP A C 1
ATOM 1485 O O . ASP A 1 187 ? -4.447 -1.537 16.848 1.00 84.38 187 ASP A O 1
ATOM 1489 N N . VAL A 1 188 ? -2.899 -0.564 15.553 1.00 83.19 188 VAL A N 1
ATOM 1490 C CA . VAL A 1 188 ? -2.450 0.386 16.584 1.00 83.19 188 VAL A CA 1
ATOM 1491 C C . VAL A 1 188 ? -3.540 1.404 16.918 1.00 83.19 188 VAL A C 1
ATOM 1493 O O . VAL A 1 188 ? -3.759 1.693 18.094 1.00 83.19 188 VAL A O 1
ATOM 1496 N N . LEU A 1 189 ? -4.247 1.932 15.915 1.00 84.19 189 LEU A N 1
ATOM 1497 C CA . LEU A 1 189 ? -5.372 2.839 16.145 1.00 84.19 189 LEU A CA 1
ATOM 1498 C C . LEU A 1 189 ? -6.515 2.155 16.899 1.00 84.19 189 LEU A C 1
ATOM 1500 O O . LEU A 1 189 ? -7.067 2.755 17.818 1.00 84.19 189 LEU A O 1
ATOM 1504 N N . GLU A 1 190 ? -6.855 0.912 16.555 1.00 86.44 190 GLU A N 1
ATOM 1505 C CA . GLU A 1 190 ? -7.882 0.147 17.268 1.00 86.44 190 GLU A CA 1
ATOM 1506 C C . GLU A 1 190 ? -7.477 -0.095 18.729 1.00 86.44 190 GLU A C 1
ATOM 1508 O O . GLU A 1 190 ? -8.288 0.080 19.641 1.00 86.44 190 GLU A O 1
ATOM 1513 N N . TYR A 1 191 ? -6.206 -0.424 18.970 1.00 84.44 191 TYR A N 1
ATOM 1514 C CA . TYR A 1 191 ? -5.668 -0.567 20.320 1.00 84.44 191 TYR A CA 1
ATOM 1515 C C . TYR A 1 191 ? -5.777 0.735 21.125 1.00 84.44 191 TYR A C 1
ATOM 1517 O O . TYR A 1 191 ? -6.267 0.722 22.255 1.00 84.44 191 TYR A O 1
ATOM 1525 N N . LEU A 1 192 ? -5.368 1.867 20.544 1.00 84.00 192 LEU A N 1
ATOM 1526 C CA . LEU A 1 192 ? -5.472 3.177 21.191 1.00 84.00 192 LEU A CA 1
ATOM 1527 C C . LEU A 1 192 ? -6.928 3.590 21.424 1.00 84.00 192 LEU A C 1
ATOM 1529 O O . LEU A 1 192 ? -7.231 4.176 22.456 1.00 84.00 192 LEU A O 1
ATOM 1533 N N . ALA A 1 193 ? -7.846 3.252 20.519 1.00 86.94 193 ALA A N 1
ATOM 1534 C CA . ALA A 1 193 ? -9.269 3.509 20.716 1.00 86.94 193 ALA A CA 1
ATOM 1535 C C . ALA A 1 193 ? -9.855 2.679 21.872 1.00 86.94 193 ALA A C 1
ATOM 1537 O O . ALA A 1 193 ? -10.745 3.153 22.577 1.00 86.94 193 ALA A O 1
ATOM 1538 N N . ARG A 1 194 ? -9.359 1.450 22.082 1.00 87.19 194 ARG A N 1
ATOM 1539 C CA . ARG A 1 194 ? -9.838 0.548 23.141 1.00 87.19 194 ARG A CA 1
ATOM 1540 C C . ARG A 1 194 ? -9.211 0.827 24.511 1.00 87.19 194 ARG A C 1
ATOM 1542 O O . ARG A 1 194 ? -9.899 0.677 25.515 1.00 87.19 194 ARG A O 1
ATOM 1549 N N . TYR A 1 195 ? -7.936 1.212 24.557 1.00 86.88 195 TYR A N 1
ATOM 1550 C CA . TYR A 1 195 ? -7.150 1.302 25.799 1.00 86.88 195 TYR A CA 1
ATOM 1551 C C . TYR A 1 195 ? -6.477 2.662 26.032 1.00 86.88 195 TYR A C 1
ATOM 1553 O O . TYR A 1 195 ? -5.728 2.816 26.996 1.00 86.88 195 TYR A O 1
ATOM 1561 N N . GLY A 1 196 ? -6.688 3.639 25.151 1.00 80.69 196 GLY A N 1
ATOM 1562 C CA . GLY A 1 196 ? -6.107 4.969 25.287 1.00 80.69 196 GLY A CA 1
ATOM 1563 C C . GLY A 1 196 ? -6.617 5.688 26.543 1.00 80.69 196 GLY A C 1
ATOM 1564 O O . GLY A 1 196 ? -7.806 5.582 26.859 1.00 80.69 196 GLY A O 1
ATOM 1565 N N . PRO A 1 197 ? -5.745 6.410 27.273 1.00 74.38 197 PRO A N 1
ATOM 1566 C CA . PRO A 1 197 ? -6.167 7.231 28.401 1.00 74.38 197 PRO A CA 1
ATOM 1567 C C . PRO A 1 197 ? -7.151 8.300 27.908 1.00 74.38 197 PRO A C 1
ATOM 1569 O O . PRO A 1 197 ? -6.860 9.004 26.939 1.00 74.38 197 PRO A O 1
ATOM 1572 N N . ARG A 1 198 ? -8.325 8.358 28.546 1.00 61.12 198 ARG A N 1
ATOM 1573 C CA . ARG A 1 198 ? -9.331 9.404 28.321 1.00 61.12 198 ARG A CA 1
ATOM 1574 C C . ARG A 1 198 ? -8.889 10.729 28.923 1.00 61.12 198 ARG A C 1
ATOM 1576 O O . ARG A 1 198 ? -8.279 10.688 30.015 1.00 61.12 198 ARG A O 1
#

Secondary structure (DSSP, 8-state):
-----PPP-----PPPHHHHHHHHHHHHHHHHHHHHTS---HHHHHHHHHHHHHHHHHHHHTTTS-TT--------------PPP-TT---PPP-----GGGGGGHHHHHHHHHHHHHHHHT-TT----HHHHHHHHHHHHHHHHHHHHHHHS--TTTHHHHHHHHHHHHHHHHHHHHHHHHHHHHHHHHHHHHH---

pLDDT: mean 75.17, std 16.89, range [37.84, 96.25]

Foldseek 3Di:
DDDDDDDDDDPPPDPDVVVVVVVVVVVVVVVVVVVVPPPPVPVVVVVVVVVVVVVVVVVVVVPPPDDPDPDDPDDDDDPDDQDPDPPDDPDDFDPPPPDPVPPPCPPVVVVVLVVLLVCLVPPPPRPQPPCLVCLVVVLVVVLVVLVVVLVVVPPPPPSVVVSVVVNVVSVVVNVVSSVVRSSVVVVVVVVCVVRPDD